Protein AF-A0A6L3X3T4-F1 (afdb_monomer_lite)

Secondary structure (DSSP, 8-state):
-HHHHHHHHHHHHHHHHTTSS-TTS--SSHHHHTT-SSPPPP------HHHHHHHHHHHIIIIIISTT-HHHHHHHHS-TTSPPPTTPPTTSEEEEEEEEE-SS-EEEEEEEEEE-S--GGGPPEEEEEEEEEEES-SHHHHHHHHIIIIIHHHHHHHHHHTT-TTHHHHHHHHHS-S---HHHHHHHHHHIIIII--

InterPro domains:
  IPR009216 Virulence factor SrfB [PF07520] (1-198)

Foldseek 3Di:
DVVVQVVQVVLVVVQVVVVQAPPPFDRRDPVSQVRGNDRRDDDDPVDDPQNVVVVVVLCCQCCVVVVLASQVSQQVPFDPPDDDDPPADGSFKDWDWDWDADQQKIKIWIKIWGWDPDDGNPIDIDIDTDDIDMDRPHVNVVVVCCCVVPVLVVVLVVCVVVPDPCSVVVSCQQPNPPDDDVVNVVSVVVCCVPPVDD

pLDDT: mean 86.32, std 9.83, range [47.28, 96.0]

Radius of gyration: 27.37 Å; chains: 1; bounding box: 62×37×72 Å

Structure (mmCIF, N/CA/C/O backbone):
data_AF-A0A6L3X3T4-F1
#
_entry.id   AF-A0A6L3X3T4-F1
#
loop_
_atom_site.group_PDB
_atom_site.id
_atom_site.type_symbol
_atom_site.label_atom_id
_atom_site.label_alt_id
_atom_site.label_comp_id
_atom_site.label_asym_id
_atom_site.label_entity_id
_atom_site.label_seq_id
_atom_site.pdbx_PDB_ins_code
_atom_site.Cartn_x
_atom_site.Cartn_y
_atom_site.Cartn_z
_atom_site.occupancy
_atom_site.B_iso_or_equiv
_atom_site.auth_seq_id
_atom_site.auth_comp_id
_atom_site.auth_asym_id
_atom_site.auth_atom_id
_atom_site.pdbx_PDB_model_num
ATOM 1 N N . GLU A 1 1 ? 12.983 20.425 -3.483 1.00 63.47 1 GLU A N 1
ATOM 2 C CA . GLU A 1 1 ? 12.528 19.020 -3.429 1.00 63.47 1 GLU A CA 1
ATOM 3 C C . GLU A 1 1 ? 13.147 18.331 -2.210 1.00 63.47 1 GLU A C 1
ATOM 5 O O . GLU A 1 1 ? 14.323 17.988 -2.226 1.00 63.47 1 GLU A O 1
ATOM 10 N N . ILE A 1 2 ? 12.413 18.254 -1.094 1.00 81.94 2 ILE A N 1
ATOM 11 C CA . ILE A 1 2 ? 12.960 17.778 0.195 1.00 81.94 2 ILE A CA 1
ATOM 12 C C . ILE A 1 2 ? 13.306 16.285 0.127 1.00 81.94 2 ILE A C 1
ATOM 14 O O . ILE A 1 2 ? 14.366 15.892 0.605 1.00 81.94 2 ILE A O 1
ATOM 18 N N . PHE A 1 3 ? 12.459 15.476 -0.514 1.00 79.38 3 PHE A N 1
ATOM 19 C CA . PHE A 1 3 ? 12.640 14.027 -0.614 1.00 79.38 3 PHE A CA 1
ATOM 20 C C . PHE A 1 3 ? 13.932 13.638 -1.345 1.00 79.38 3 PHE A C 1
ATOM 22 O O . PHE A 1 3 ? 14.749 12.917 -0.782 1.00 79.38 3 PHE A O 1
ATOM 29 N N . ARG A 1 4 ? 14.193 14.214 -2.530 1.00 83.75 4 ARG A N 1
ATOM 30 C CA . ARG A 1 4 ? 15.449 14.005 -3.275 1.00 83.75 4 ARG A CA 1
ATOM 31 C C . ARG A 1 4 ? 16.682 14.286 -2.414 1.00 83.75 4 ARG A C 1
ATOM 33 O O . ARG A 1 4 ? 17.641 13.522 -2.429 1.00 83.75 4 ARG A O 1
ATOM 40 N N . ARG A 1 5 ? 16.648 15.375 -1.638 1.00 85.06 5 ARG A N 1
ATOM 41 C CA . ARG A 1 5 ? 17.744 15.737 -0.732 1.00 85.06 5 ARG A CA 1
ATOM 42 C C . ARG A 1 5 ? 17.923 14.697 0.377 1.00 85.06 5 ARG A C 1
ATOM 44 O O . ARG A 1 5 ? 19.045 14.263 0.604 1.00 85.06 5 ARG A O 1
ATOM 51 N N . ARG A 1 6 ? 16.832 14.255 1.015 1.00 88.19 6 ARG A N 1
ATOM 52 C CA . ARG A 1 6 ? 16.874 13.197 2.042 1.00 88.19 6 ARG A CA 1
ATOM 53 C C . ARG A 1 6 ? 17.391 11.868 1.492 1.00 88.19 6 ARG A C 1
ATOM 55 O O . ARG A 1 6 ? 18.159 11.199 2.171 1.00 88.19 6 ARG A O 1
ATOM 62 N N . MET A 1 7 ? 17.036 11.518 0.259 1.00 88.38 7 MET A N 1
ATOM 63 C CA . MET A 1 7 ? 17.557 10.325 -0.410 1.00 88.38 7 MET A CA 1
ATOM 64 C C . MET A 1 7 ? 19.075 10.404 -0.624 1.00 88.38 7 MET A C 1
ATOM 66 O O . MET A 1 7 ? 19.778 9.444 -0.320 1.00 88.38 7 MET A O 1
ATOM 70 N N . PHE A 1 8 ? 19.610 11.550 -1.062 1.00 89.75 8 PHE A N 1
ATOM 71 C CA . PHE A 1 8 ? 21.064 11.733 -1.151 1.00 89.75 8 PHE A CA 1
ATOM 72 C C . PHE A 1 8 ? 21.756 11.681 0.216 1.00 89.75 8 PHE A C 1
ATOM 74 O O . PHE A 1 8 ? 22.823 11.085 0.322 1.00 89.75 8 PHE A O 1
ATOM 81 N N . GLU A 1 9 ? 21.154 12.254 1.262 1.00 90.56 9 GLU A N 1
ATOM 82 C CA . GLU A 1 9 ? 21.668 12.151 2.636 1.00 90.56 9 GLU A CA 1
ATOM 83 C C . GLU A 1 9 ? 21.718 10.683 3.106 1.00 90.56 9 GLU A C 1
ATOM 85 O O . GLU A 1 9 ? 22.719 10.253 3.675 1.00 90.56 9 GLU A O 1
ATOM 90 N N . ALA A 1 10 ? 20.684 9.886 2.813 1.00 92.06 10 ALA A N 1
ATOM 91 C CA . ALA A 1 10 ? 20.649 8.461 3.144 1.00 92.06 10 ALA A CA 1
ATOM 92 C C . ALA A 1 10 ? 21.732 7.660 2.398 1.00 92.06 10 ALA A C 1
ATOM 94 O O . ALA A 1 10 ? 22.445 6.865 3.013 1.00 92.06 10 ALA A O 1
ATOM 95 N N . ILE A 1 11 ? 21.909 7.907 1.094 1.00 92.88 11 ILE A N 1
ATOM 96 C CA . ILE A 1 11 ? 22.989 7.297 0.303 1.00 92.88 11 ILE A CA 1
ATOM 97 C C . ILE A 1 11 ? 24.354 7.682 0.888 1.00 92.88 11 ILE A C 1
ATOM 99 O O . ILE A 1 11 ? 25.202 6.811 1.067 1.00 92.88 11 ILE A O 1
ATOM 103 N N . ALA A 1 12 ? 24.555 8.956 1.243 1.00 93.00 12 ALA A N 1
ATOM 104 C CA . ALA A 1 12 ? 25.801 9.441 1.831 1.00 93.00 12 ALA A CA 1
ATOM 105 C C . ALA A 1 12 ? 26.155 8.698 3.127 1.00 93.00 12 ALA A C 1
ATOM 107 O O . ALA A 1 12 ? 27.310 8.323 3.319 1.00 93.00 12 ALA A O 1
ATOM 108 N N . ILE A 1 13 ? 25.164 8.453 3.993 1.00 94.62 13 ILE A N 1
ATOM 109 C CA . ILE A 1 13 ? 25.348 7.693 5.237 1.00 94.62 13 ILE A CA 1
ATOM 110 C C . ILE A 1 13 ? 25.854 6.283 4.927 1.00 94.62 13 ILE A C 1
ATOM 112 O O . ILE A 1 13 ? 26.853 5.860 5.506 1.00 94.62 13 ILE A O 1
ATOM 116 N N . VAL A 1 14 ? 25.213 5.575 3.993 1.00 95.25 14 VAL A N 1
ATOM 117 C CA . VAL A 1 14 ? 25.623 4.214 3.609 1.00 95.25 14 VAL A CA 1
ATOM 118 C C . VAL A 1 14 ? 27.024 4.220 2.994 1.00 95.25 14 VAL A C 1
ATOM 120 O O . VAL A 1 14 ? 27.875 3.434 3.402 1.00 95.25 14 VAL A O 1
ATOM 123 N N . TRP A 1 15 ? 27.304 5.137 2.064 1.00 95.75 15 TRP A N 1
ATOM 124 C CA . TRP A 1 15 ? 28.599 5.214 1.380 1.00 95.75 15 TRP A CA 1
ATOM 125 C C . TRP A 1 15 ? 29.744 5.500 2.343 1.00 95.75 15 TRP A C 1
ATOM 127 O O . TRP A 1 15 ? 30.793 4.862 2.266 1.00 95.75 15 TRP A O 1
ATOM 137 N N . LYS A 1 16 ? 29.540 6.428 3.278 1.00 94.62 16 LYS A N 1
ATOM 138 C CA . LYS A 1 16 ? 30.523 6.730 4.316 1.00 94.62 16 LYS A CA 1
ATOM 139 C C . LYS A 1 16 ? 30.682 5.562 5.282 1.00 94.62 16 LYS A C 1
ATOM 141 O O . LYS A 1 16 ? 31.807 5.152 5.545 1.00 94.62 16 LYS A O 1
ATOM 146 N N . ALA A 1 17 ? 29.592 4.973 5.773 1.00 95.06 17 ALA A N 1
ATOM 147 C CA . ALA A 1 17 ? 29.653 3.841 6.703 1.00 95.06 17 ALA A CA 1
ATOM 148 C C . ALA A 1 17 ? 30.404 2.633 6.117 1.00 95.06 17 ALA A C 1
ATOM 150 O O . ALA A 1 17 ? 31.157 1.972 6.828 1.00 95.06 17 ALA A O 1
ATOM 151 N N . MET A 1 18 ? 30.255 2.388 4.814 1.00 96.00 18 MET A N 1
ATOM 152 C CA . MET A 1 18 ? 30.942 1.308 4.101 1.00 96.00 18 MET A CA 1
ATOM 153 C C . MET A 1 18 ? 32.379 1.660 3.676 1.00 96.00 18 MET A C 1
ATOM 155 O O . MET A 1 18 ? 33.060 0.832 3.072 1.00 96.00 18 MET A O 1
ATOM 159 N N . GLY A 1 19 ? 32.854 2.879 3.955 1.00 94.44 19 GLY A N 1
ATOM 160 C CA . GLY A 1 19 ? 34.170 3.360 3.522 1.00 94.44 19 GLY A CA 1
ATOM 161 C C . GLY A 1 19 ? 34.279 3.603 2.012 1.00 94.44 19 GLY A C 1
ATOM 162 O O . GLY A 1 19 ? 35.381 3.733 1.486 1.00 94.44 19 GLY A O 1
ATOM 163 N N . TRP A 1 20 ? 33.150 3.666 1.300 1.00 95.94 20 TRP A N 1
ATOM 164 C CA . TRP A 1 20 ? 33.091 3.908 -0.144 1.00 95.94 20 TRP A CA 1
ATOM 165 C C . TRP A 1 20 ? 33.152 5.388 -0.518 1.00 95.94 20 TRP A C 1
ATOM 167 O O . TRP A 1 20 ? 33.301 5.719 -1.694 1.00 95.94 20 TRP A O 1
ATOM 177 N N . HIS A 1 21 ? 33.043 6.274 0.467 1.00 95.50 21 HIS A N 1
ATOM 178 C CA . HIS A 1 21 ? 33.224 7.711 0.320 1.00 95.50 21 HIS A CA 1
ATOM 179 C C . HIS A 1 21 ? 34.010 8.265 1.522 1.00 95.50 21 HIS A C 1
ATOM 181 O O . HIS A 1 21 ? 33.791 7.788 2.641 1.00 95.50 21 HIS A O 1
ATOM 187 N N . PRO A 1 22 ? 34.910 9.252 1.339 1.00 93.38 22 PRO A N 1
ATOM 188 C CA . PRO A 1 22 ? 35.664 9.834 2.448 1.00 93.38 22 PRO A CA 1
ATOM 189 C C . PRO A 1 22 ? 34.749 10.447 3.521 1.00 93.38 22 PRO A C 1
ATOM 191 O O . PRO A 1 22 ? 33.764 11.113 3.210 1.00 93.38 22 PRO A O 1
ATOM 194 N N . GLN A 1 23 ? 35.081 10.244 4.798 1.00 88.94 23 GLN A N 1
ATOM 195 C CA . GLN A 1 23 ? 34.220 10.653 5.919 1.00 88.94 23 GLN A CA 1
ATOM 196 C C . GLN A 1 23 ? 34.030 12.171 6.008 1.00 88.94 23 GLN A C 1
ATOM 198 O O . GLN A 1 23 ? 32.911 12.644 6.221 1.00 88.94 23 GLN A O 1
ATOM 203 N N . ASP A 1 24 ? 35.107 12.921 5.783 1.00 89.62 24 ASP A N 1
ATOM 204 C CA . ASP A 1 24 ? 35.143 14.379 5.949 1.00 89.62 24 ASP A CA 1
ATOM 205 C C . ASP A 1 24 ? 34.678 15.144 4.702 1.00 89.62 24 ASP A C 1
ATOM 207 O O . ASP A 1 24 ? 34.533 16.364 4.729 1.00 89.62 24 ASP A O 1
ATOM 211 N N . GLU A 1 25 ? 34.435 14.436 3.599 1.00 87.94 25 GLU A N 1
ATOM 212 C CA . GLU A 1 25 ? 34.000 15.037 2.343 1.00 87.94 25 GLU A CA 1
ATOM 213 C C . GLU A 1 25 ? 32.478 15.167 2.289 1.00 87.94 25 GLU A C 1
ATOM 215 O O . GLU A 1 25 ? 31.722 14.350 2.819 1.00 87.94 25 GLU A O 1
ATOM 220 N N . ASP A 1 26 ? 32.014 16.240 1.663 1.00 85.88 26 ASP A N 1
ATOM 221 C CA . ASP A 1 26 ? 30.591 16.483 1.442 1.00 85.88 26 ASP A CA 1
ATOM 222 C C . ASP A 1 26 ? 30.061 15.594 0.297 1.00 85.88 26 ASP A C 1
ATOM 224 O O . ASP A 1 26 ? 30.817 15.145 -0.556 1.00 85.88 26 ASP A O 1
ATOM 228 N N . PHE A 1 27 ? 28.756 15.322 0.278 1.00 88.06 27 PHE A N 1
ATOM 229 C CA . PHE A 1 27 ? 28.076 14.443 -0.682 1.00 88.06 27 PHE A CA 1
ATOM 230 C C . PHE A 1 27 ? 26.992 15.179 -1.499 1.00 88.06 27 PHE A C 1
ATOM 232 O O . PHE A 1 27 ? 26.293 14.581 -2.322 1.00 88.06 27 PHE A O 1
ATOM 239 N N . ALA A 1 28 ? 26.823 16.486 -1.269 1.00 81.75 28 ALA A N 1
ATOM 240 C CA . ALA A 1 28 ? 25.693 17.264 -1.769 1.00 81.75 28 ALA A CA 1
ATOM 241 C C . ALA A 1 28 ? 25.666 17.471 -3.296 1.00 81.75 28 ALA A C 1
ATOM 243 O O . ALA A 1 28 ? 24.594 17.694 -3.862 1.00 81.75 28 ALA A O 1
ATOM 244 N N . SER A 1 29 ? 26.812 17.409 -3.981 1.00 84.50 29 SER A N 1
ATOM 245 C CA . SER A 1 29 ? 26.918 17.655 -5.427 1.00 84.50 29 SER A CA 1
ATOM 246 C C . SER A 1 29 ? 27.519 16.476 -6.195 1.00 84.50 29 SER A C 1
ATOM 248 O O . SER A 1 29 ? 28.354 15.742 -5.670 1.00 84.50 29 SER A O 1
ATOM 250 N N . ARG A 1 30 ? 27.170 16.340 -7.487 1.00 82.19 30 ARG A N 1
ATOM 251 C CA . ARG A 1 30 ? 27.739 15.304 -8.379 1.00 82.19 30 ARG A CA 1
ATOM 252 C C . ARG A 1 30 ? 29.272 15.304 -8.390 1.00 82.19 30 ARG A C 1
ATOM 254 O O . ARG A 1 30 ? 29.881 14.249 -8.301 1.00 82.19 30 ARG A O 1
ATOM 261 N N . LYS A 1 31 ? 29.896 16.485 -8.413 1.00 84.62 31 LYS A N 1
ATOM 262 C CA . LYS A 1 31 ? 31.362 16.621 -8.393 1.00 84.62 31 LYS A CA 1
ATOM 263 C C . LYS A 1 31 ? 31.989 16.068 -7.109 1.00 84.62 31 LYS A C 1
ATOM 265 O O . LYS A 1 31 ? 33.110 15.578 -7.122 1.00 84.62 31 LYS A O 1
ATOM 270 N N . GLN A 1 32 ? 31.294 16.172 -5.980 1.00 85.69 32 GLN A N 1
ATOM 271 C CA . GLN A 1 32 ? 31.770 15.573 -4.737 1.00 85.69 32 GLN A CA 1
ATOM 272 C C . GLN A 1 32 ? 31.506 14.062 -4.721 1.00 85.69 32 GLN A C 1
ATOM 274 O O . GLN A 1 32 ? 32.370 13.303 -4.297 1.00 85.69 32 GLN A O 1
ATOM 279 N N . GLN A 1 33 ? 30.369 13.616 -5.264 1.00 87.25 33 GLN A N 1
ATOM 280 C CA . GLN A 1 33 ? 30.025 12.196 -5.407 1.00 87.25 33 GLN A CA 1
ATOM 281 C C . GLN A 1 33 ? 31.058 11.410 -6.234 1.00 87.25 33 GLN A C 1
ATOM 283 O O . GLN A 1 33 ? 31.284 10.240 -5.935 1.00 87.25 33 GLN A O 1
ATOM 288 N N . GLU A 1 34 ? 31.748 12.048 -7.187 1.00 88.25 34 GLU A N 1
ATOM 289 C CA . GLU A 1 34 ? 32.873 11.472 -7.954 1.00 88.25 34 GLU A CA 1
ATOM 290 C C . GLU A 1 34 ? 34.068 11.034 -7.087 1.00 88.25 34 GLU A C 1
ATOM 292 O O . GLU A 1 34 ? 34.872 10.217 -7.526 1.00 88.25 34 GLU A O 1
ATOM 297 N N . LYS A 1 35 ? 34.184 11.523 -5.843 1.00 88.56 35 LYS A N 1
ATOM 298 C CA . LYS A 1 35 ? 35.204 11.064 -4.880 1.00 88.56 35 LYS A CA 1
ATOM 299 C C . LYS A 1 35 ? 34.897 9.679 -4.298 1.00 88.56 35 LYS A C 1
ATOM 301 O O . LYS A 1 35 ? 35.699 9.145 -3.535 1.00 88.56 35 LYS A O 1
ATOM 306 N N . SER A 1 36 ? 33.727 9.121 -4.605 1.00 92.19 36 SER A N 1
ATOM 307 C CA . SER A 1 36 ? 33.331 7.787 -4.162 1.00 92.19 36 SER A CA 1
ATOM 308 C C . SER A 1 36 ? 34.046 6.714 -4.976 1.00 92.19 36 SER A C 1
ATOM 310 O O . SER A 1 36 ? 34.127 6.806 -6.197 1.00 92.19 36 SER A O 1
ATOM 312 N N . VAL A 1 37 ? 34.513 5.658 -4.313 1.00 93.69 37 VAL A N 1
ATOM 313 C CA . VAL A 1 37 ? 35.156 4.513 -4.985 1.00 93.69 37 VAL A CA 1
ATOM 314 C C . VAL A 1 37 ? 34.143 3.540 -5.598 1.00 93.69 37 VAL A C 1
ATOM 316 O O . VAL A 1 37 ? 34.493 2.762 -6.481 1.00 93.69 37 VAL A O 1
ATOM 319 N N . VAL A 1 38 ? 32.884 3.599 -5.155 1.00 92.75 38 VAL A N 1
ATOM 320 C CA . VAL A 1 38 ? 31.753 2.846 -5.718 1.00 92.75 38 VAL A CA 1
ATOM 321 C C . VAL A 1 38 ? 30.791 3.826 -6.401 1.00 92.75 38 VAL A C 1
ATOM 323 O O . VAL A 1 38 ? 30.490 4.862 -5.793 1.00 92.75 38 VAL A O 1
ATOM 326 N N . PRO A 1 39 ? 30.281 3.521 -7.618 1.00 92.25 39 PRO A N 1
ATOM 327 C CA . PRO A 1 39 ? 29.346 4.387 -8.333 1.00 92.25 39 PRO A CA 1
ATOM 328 C C . PRO A 1 39 ? 28.133 4.757 -7.483 1.00 92.25 39 PRO A C 1
ATOM 330 O O . PRO A 1 39 ? 27.449 3.883 -6.956 1.00 92.25 39 PRO A O 1
ATOM 333 N N . VAL A 1 40 ? 27.859 6.054 -7.368 1.00 91.62 40 VAL A N 1
ATOM 334 C CA . VAL A 1 40 ? 26.697 6.556 -6.629 1.00 91.62 40 VAL A CA 1
ATOM 335 C C . VAL A 1 40 ? 25.426 6.289 -7.446 1.00 91.62 40 VAL A C 1
ATOM 337 O O . VAL A 1 40 ? 25.398 6.635 -8.629 1.00 91.62 40 VAL A O 1
ATOM 340 N N . PRO A 1 41 ? 24.377 5.682 -6.859 1.00 89.44 41 PRO A N 1
ATOM 341 C CA . PRO A 1 41 ? 23.159 5.355 -7.588 1.00 89.44 41 PRO A CA 1
ATOM 342 C C . PRO A 1 41 ? 22.396 6.616 -8.003 1.00 89.44 41 PRO A C 1
ATOM 344 O O . PRO A 1 41 ? 22.338 7.608 -7.271 1.00 89.44 41 PRO A O 1
ATOM 347 N N . GLU A 1 42 ? 21.761 6.559 -9.172 1.00 86.94 42 GLU A N 1
ATOM 348 C CA . GLU A 1 42 ? 20.814 7.590 -9.582 1.00 86.94 42 GLU A CA 1
ATOM 349 C C . GLU A 1 42 ? 19.493 7.430 -8.825 1.00 86.94 42 GLU A C 1
ATOM 351 O O . GLU A 1 42 ? 18.954 6.333 -8.694 1.00 86.94 42 GLU A O 1
ATOM 356 N N . ILE A 1 43 ? 18.955 8.545 -8.329 1.00 82.75 43 ILE A N 1
ATOM 357 C CA . ILE A 1 43 ? 17.662 8.556 -7.645 1.00 82.75 43 ILE A CA 1
ATOM 358 C C . ILE A 1 43 ? 16.567 8.740 -8.693 1.00 82.75 43 ILE A C 1
ATOM 360 O O . ILE A 1 43 ? 16.404 9.834 -9.243 1.00 82.75 43 ILE A O 1
ATOM 364 N N . GLN A 1 44 ? 15.790 7.686 -8.920 1.00 77.69 44 GLN A N 1
ATOM 365 C CA . GLN A 1 44 ? 14.548 7.739 -9.684 1.00 77.69 44 GLN A CA 1
ATOM 366 C C . GLN A 1 44 ? 13.378 7.914 -8.710 1.00 77.69 44 GLN A C 1
ATOM 368 O O . GLN A 1 44 ? 13.145 7.063 -7.861 1.00 77.69 44 GLN A O 1
ATOM 373 N N . MET A 1 45 ? 12.662 9.037 -8.804 1.00 72.56 45 MET A N 1
ATOM 374 C CA . MET A 1 45 ? 11.504 9.345 -7.940 1.00 72.56 45 MET A CA 1
ATOM 375 C C . MET A 1 45 ? 10.171 9.266 -8.688 1.00 72.56 45 MET A C 1
ATOM 377 O O . MET A 1 45 ? 9.137 9.643 -8.152 1.00 72.56 45 MET A O 1
ATOM 381 N N . GLU A 1 46 ? 10.200 8.827 -9.945 1.00 67.25 46 GLU A N 1
ATOM 382 C CA . GLU A 1 46 ? 9.008 8.732 -10.796 1.00 67.25 46 GLU A CA 1
ATOM 383 C C . GLU A 1 46 ? 8.159 7.493 -10.480 1.00 67.25 46 GLU A C 1
ATOM 385 O O . GLU A 1 46 ? 7.052 7.360 -10.992 1.00 67.25 46 GLU A O 1
ATOM 390 N N . TRP A 1 47 ? 8.669 6.600 -9.631 1.00 65.50 47 TRP A N 1
ATOM 391 C CA . TRP A 1 47 ? 8.040 5.333 -9.290 1.00 65.50 47 TRP A CA 1
ATOM 392 C C . TRP A 1 47 ? 7.326 5.468 -7.951 1.00 65.50 47 TRP A C 1
ATOM 394 O O . TRP A 1 47 ? 7.953 5.759 -6.932 1.00 65.50 47 TRP A O 1
ATOM 404 N N . ASP A 1 48 ? 6.013 5.271 -7.971 1.00 69.12 48 ASP A N 1
ATOM 405 C CA . ASP A 1 48 ? 5.193 5.151 -6.772 1.00 69.12 48 ASP A CA 1
ATOM 406 C C . ASP A 1 48 ? 4.888 3.679 -6.460 1.00 69.12 48 ASP A C 1
ATOM 408 O O . ASP A 1 48 ? 5.068 2.783 -7.288 1.00 69.12 48 ASP A O 1
ATOM 412 N N . GLU A 1 49 ? 4.456 3.431 -5.226 1.00 71.06 49 GLU A N 1
ATOM 413 C CA . GLU A 1 49 ? 4.145 2.098 -4.702 1.00 71.06 49 GLU A CA 1
ATOM 414 C C . GLU A 1 49 ? 3.136 1.347 -5.585 1.00 71.06 49 GLU A C 1
ATOM 416 O O . GLU A 1 49 ? 3.335 0.174 -5.914 1.00 71.06 49 GLU A O 1
ATOM 421 N N . ALA A 1 50 ? 2.124 2.060 -6.085 1.00 71.06 50 ALA A N 1
ATOM 422 C CA . ALA A 1 50 ? 1.116 1.508 -6.980 1.00 71.06 50 ALA A CA 1
ATOM 423 C C . ALA A 1 50 ? 1.699 1.062 -8.337 1.00 71.06 50 ALA A C 1
ATOM 425 O O . ALA A 1 50 ? 1.386 -0.031 -8.816 1.00 71.06 50 ALA A O 1
ATOM 426 N N . SER A 1 51 ? 2.577 1.863 -8.948 1.00 73.56 51 SER A N 1
ATOM 427 C CA . SER A 1 51 ? 3.242 1.521 -10.214 1.00 73.56 51 SER A CA 1
ATOM 428 C C . SER A 1 51 ? 4.196 0.340 -10.043 1.00 73.56 51 SER A C 1
ATOM 430 O O . SER A 1 51 ? 4.225 -0.558 -10.888 1.00 73.56 51 SER A O 1
ATOM 432 N N . CYS A 1 52 ? 4.935 0.295 -8.931 1.00 81.31 52 CYS A N 1
ATOM 433 C CA . CYS A 1 52 ? 5.808 -0.827 -8.589 1.00 81.31 52 CYS A CA 1
ATOM 434 C C . CYS A 1 52 ? 5.018 -2.138 -8.466 1.00 81.31 52 CYS A C 1
ATOM 436 O O . CYS A 1 52 ? 5.405 -3.144 -9.066 1.00 81.31 52 CYS A O 1
ATOM 438 N N . GLY A 1 53 ? 3.887 -2.120 -7.752 1.00 85.88 53 GLY A N 1
ATOM 439 C CA . GLY A 1 53 ? 3.018 -3.289 -7.602 1.00 85.88 53 GLY A CA 1
ATOM 440 C C . GLY A 1 53 ? 2.477 -3.800 -8.940 1.00 85.88 53 GLY A C 1
ATOM 441 O O . GLY A 1 53 ? 2.579 -4.993 -9.241 1.00 85.88 53 GLY A O 1
ATOM 442 N N . GLN A 1 54 ? 1.975 -2.897 -9.789 1.00 91.25 54 GLN A N 1
ATOM 443 C CA . GLN A 1 54 ? 1.453 -3.266 -11.110 1.00 91.25 54 GLN A CA 1
ATOM 444 C C . GLN A 1 54 ? 2.531 -3.855 -12.029 1.00 91.25 54 GLN A C 1
ATOM 446 O O . GLN A 1 54 ? 2.245 -4.790 -12.775 1.00 91.25 54 GLN A O 1
ATOM 451 N N . LEU A 1 55 ? 3.769 -3.358 -11.975 1.00 89.50 55 LEU A N 1
ATOM 452 C CA . LEU A 1 55 ? 4.863 -3.864 -12.809 1.00 89.50 55 LEU A CA 1
ATOM 453 C C . LEU A 1 55 ? 5.311 -5.270 -12.412 1.00 89.50 55 LEU A C 1
ATOM 455 O O . LEU A 1 55 ? 5.536 -6.104 -13.290 1.00 89.50 55 LEU A O 1
ATOM 459 N N . VAL A 1 56 ? 5.396 -5.555 -11.110 1.00 91.00 56 VAL A N 1
ATOM 460 C CA . 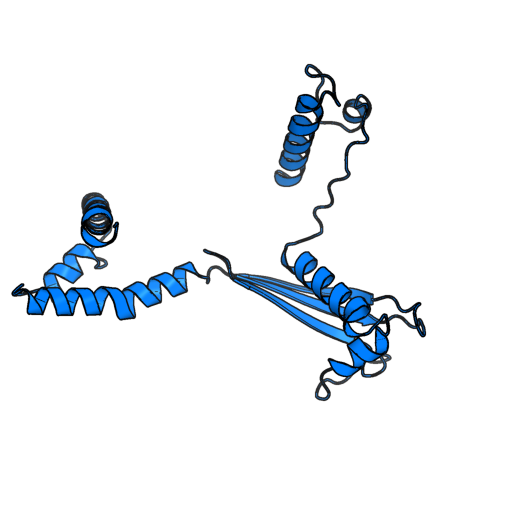VAL A 1 56 ? 5.695 -6.910 -10.620 1.00 91.00 56 VAL A CA 1
ATOM 461 C C . VAL A 1 56 ? 4.595 -7.881 -11.042 1.00 91.00 56 VAL A C 1
ATOM 463 O O . VAL A 1 56 ? 4.892 -8.969 -11.539 1.00 91.00 56 VAL A O 1
ATOM 466 N N . TRP A 1 57 ? 3.328 -7.479 -10.901 1.00 93.56 57 TRP A N 1
ATOM 467 C CA . TRP A 1 57 ? 2.194 -8.278 -11.358 1.00 93.56 57 TRP A CA 1
ATOM 468 C C . TRP A 1 57 ? 2.250 -8.538 -12.871 1.00 93.56 57 TRP A C 1
ATOM 470 O O . TRP A 1 57 ? 2.217 -9.694 -13.285 1.00 93.56 57 TRP A O 1
ATOM 480 N N . LEU A 1 58 ? 2.428 -7.496 -13.693 1.00 94.31 58 LEU A N 1
ATOM 481 C CA . LEU A 1 58 ? 2.540 -7.626 -15.150 1.00 94.31 58 LEU A CA 1
ATOM 482 C C . LEU A 1 58 ? 3.664 -8.574 -15.566 1.00 94.31 58 LEU A C 1
ATOM 484 O O . LEU A 1 58 ? 3.467 -9.396 -16.459 1.00 94.31 58 LEU A O 1
ATOM 488 N N . TYR A 1 59 ? 4.834 -8.458 -14.934 1.00 92.06 59 TYR A N 1
ATOM 489 C CA . TYR A 1 59 ? 5.970 -9.328 -15.218 1.00 92.06 59 TYR A CA 1
ATOM 490 C C . TYR A 1 59 ? 5.652 -10.788 -14.885 1.00 92.06 59 TYR A C 1
ATOM 492 O O . TYR A 1 59 ? 5.872 -11.668 -15.717 1.00 92.06 59 TYR A O 1
ATOM 500 N N . ASN A 1 60 ? 5.106 -11.045 -13.694 1.00 94.00 60 ASN A N 1
ATOM 501 C CA . ASN A 1 60 ? 4.759 -12.397 -13.262 1.00 94.00 60 ASN A CA 1
ATOM 502 C C . ASN A 1 60 ? 3.701 -13.030 -14.168 1.00 94.00 60 ASN A C 1
ATOM 504 O O . ASN A 1 60 ? 3.861 -14.179 -14.572 1.00 94.00 60 ASN A O 1
ATOM 508 N N . GLU A 1 61 ? 2.660 -12.287 -14.540 1.00 94.94 61 GLU A N 1
ATOM 509 C CA . GLU A 1 61 ? 1.650 -12.804 -15.458 1.00 94.94 61 GLU A CA 1
ATOM 510 C C . GLU A 1 61 ? 2.251 -13.085 -16.839 1.00 94.94 61 GLU A C 1
ATOM 512 O O . GLU A 1 61 ? 2.200 -14.216 -17.323 1.00 94.94 61 GLU A O 1
ATOM 517 N N . ALA A 1 62 ? 2.893 -12.094 -17.461 1.00 92.12 62 ALA A N 1
ATOM 518 C CA . ALA A 1 62 ? 3.401 -12.235 -18.822 1.00 92.12 62 ALA A CA 1
ATOM 519 C C . ALA A 1 62 ? 4.474 -13.329 -18.942 1.00 92.12 62 ALA A C 1
ATOM 521 O O . ALA A 1 62 ? 4.430 -14.142 -19.867 1.00 92.12 62 ALA A O 1
ATOM 522 N N . ILE A 1 63 ? 5.437 -13.364 -18.016 1.00 91.75 63 ILE A N 1
ATOM 523 C CA . ILE A 1 63 ? 6.595 -14.259 -18.098 1.00 91.75 63 ILE A CA 1
ATOM 524 C C . ILE A 1 63 ? 6.322 -15.595 -17.414 1.00 91.75 63 ILE A C 1
ATOM 526 O O . ILE A 1 63 ? 6.520 -16.638 -18.036 1.00 91.75 63 ILE A O 1
ATOM 530 N N . SER A 1 64 ? 5.863 -15.587 -16.162 1.00 91.31 64 SER A N 1
ATOM 531 C CA . SER A 1 64 ? 5.752 -16.811 -15.360 1.00 91.31 64 SER A CA 1
ATOM 532 C C . SER A 1 64 ? 4.483 -17.601 -15.675 1.00 91.31 64 SER A C 1
ATOM 534 O O . SER A 1 64 ? 4.560 -18.817 -15.840 1.00 91.31 64 SER A O 1
ATOM 536 N N . HIS A 1 65 ? 3.322 -16.945 -15.784 1.00 93.25 65 HIS A N 1
ATOM 537 C CA . HIS A 1 65 ? 2.049 -17.642 -16.022 1.00 93.25 65 HIS A CA 1
ATOM 538 C C . HIS A 1 65 ? 1.781 -17.915 -17.503 1.00 93.25 65 HIS A C 1
ATOM 540 O O . HIS A 1 65 ? 1.349 -19.010 -17.858 1.00 93.25 65 HIS A O 1
ATOM 546 N N . PHE A 1 66 ? 2.077 -16.953 -18.379 1.00 93.44 66 PHE A N 1
ATOM 547 C CA . PHE A 1 66 ? 1.858 -17.086 -19.823 1.00 93.44 66 PHE A CA 1
ATOM 548 C C . PHE A 1 66 ? 3.114 -17.507 -20.601 1.00 93.44 66 PHE A C 1
ATOM 550 O O . PHE A 1 66 ? 3.076 -17.615 -21.828 1.00 93.44 66 PHE A O 1
ATOM 557 N N . GLY A 1 67 ? 4.233 -17.779 -19.922 1.00 91.56 67 GLY A N 1
ATOM 558 C CA . GLY A 1 67 ? 5.449 -18.304 -20.555 1.00 91.56 67 GLY A CA 1
ATOM 559 C C . GLY A 1 67 ? 6.058 -17.361 -21.598 1.00 91.56 67 GLY A C 1
ATOM 560 O O . GLY A 1 67 ? 6.610 -17.826 -22.594 1.00 91.56 67 GLY A O 1
ATOM 561 N N . GLY A 1 68 ? 5.902 -16.048 -21.420 1.00 89.94 68 GLY A N 1
ATOM 562 C CA . GLY A 1 68 ? 6.326 -15.021 -22.374 1.00 89.94 68 GLY A CA 1
ATOM 563 C C . GLY A 1 68 ? 5.300 -14.695 -23.464 1.00 89.94 68 GLY A C 1
ATOM 564 O O . GLY A 1 68 ? 5.549 -13.809 -24.279 1.00 89.94 68 GLY A O 1
ATOM 565 N N . GLN A 1 69 ? 4.136 -15.356 -23.485 1.00 91.44 69 GLN A N 1
ATOM 566 C CA . GLN A 1 69 ? 3.063 -15.081 -24.448 1.00 91.44 69 GLN A CA 1
ATOM 567 C C . GLN A 1 69 ? 2.217 -13.872 -24.015 1.00 91.44 69 GLN A C 1
ATOM 569 O O . GLN A 1 69 ? 1.034 -13.992 -23.692 1.00 91.44 69 GLN A O 1
ATOM 574 N N . THR A 1 70 ? 2.825 -12.684 -24.025 1.00 92.06 70 THR A N 1
ATOM 575 C CA . THR A 1 70 ? 2.209 -11.425 -23.568 1.00 92.06 70 THR A CA 1
ATOM 576 C C . THR A 1 70 ? 0.899 -11.089 -24.294 1.00 92.06 70 THR A C 1
ATOM 578 O O . THR A 1 70 ? -0.030 -10.563 -23.685 1.00 92.06 70 THR A O 1
ATOM 581 N N . GLU A 1 71 ? 0.771 -11.422 -25.581 1.00 92.31 71 GLU A N 1
ATOM 582 C CA . GLU A 1 71 ? -0.470 -11.195 -26.339 1.00 92.31 71 GLU A CA 1
ATOM 583 C C . GLU A 1 71 ? -1.622 -12.074 -25.835 1.00 92.31 71 GLU A C 1
ATOM 585 O O . GLU A 1 71 ? -2.740 -11.589 -25.672 1.00 92.31 71 GLU A O 1
ATOM 590 N N . ALA A 1 72 ? -1.348 -13.349 -25.532 1.00 92.81 72 ALA A N 1
ATOM 591 C CA . ALA A 1 72 ? -2.339 -14.263 -24.968 1.00 92.81 72 ALA A CA 1
ATOM 592 C C . ALA A 1 72 ? -2.756 -13.825 -23.558 1.00 92.81 72 ALA A C 1
ATOM 594 O O . ALA A 1 72 ? -3.942 -13.856 -23.230 1.00 92.81 72 ALA A O 1
ATOM 595 N N . PHE A 1 73 ? -1.796 -13.347 -22.760 1.00 94.62 73 PHE A N 1
ATOM 596 C CA . PHE A 1 73 ? -2.059 -12.734 -21.461 1.00 94.62 73 PHE A CA 1
ATOM 597 C C . PHE A 1 73 ? -3.045 -11.565 -21.579 1.00 94.62 73 PHE A C 1
ATOM 599 O O . PHE A 1 73 ? -4.113 -11.598 -20.961 1.00 94.62 73 PHE A O 1
ATOM 606 N N . PHE A 1 74 ? -2.743 -10.568 -22.414 1.00 94.25 74 PHE A N 1
ATOM 607 C CA . PHE A 1 74 ? -3.605 -9.395 -22.575 1.00 94.25 74 PHE A CA 1
ATOM 608 C C . PHE A 1 74 ? -4.978 -9.773 -23.130 1.00 94.25 74 PHE A C 1
ATOM 610 O O . PHE A 1 74 ? -5.991 -9.299 -22.617 1.00 94.25 74 PHE A O 1
ATOM 617 N N . ALA A 1 75 ? -5.033 -10.666 -24.119 1.00 93.00 75 ALA A N 1
ATOM 618 C CA . ALA A 1 75 ? -6.292 -11.122 -24.693 1.00 93.00 75 ALA A CA 1
ATOM 619 C C . ALA A 1 75 ? -7.166 -11.862 -23.667 1.00 93.00 75 ALA A C 1
ATOM 621 O O . ALA A 1 75 ? -8.385 -11.709 -23.693 1.00 93.00 75 ALA A O 1
ATOM 622 N N . SER A 1 76 ? -6.558 -12.618 -22.745 1.00 94.56 76 SER A N 1
ATOM 623 C CA . SER A 1 76 ? -7.287 -13.376 -21.719 1.00 94.56 76 SER A CA 1
ATOM 624 C C . SER A 1 76 ? -7.952 -12.496 -20.656 1.00 94.56 76 SER A C 1
ATOM 626 O O . SER A 1 76 ? -9.015 -12.850 -20.151 1.00 94.56 76 SER A O 1
ATOM 628 N N . LEU A 1 77 ? -7.347 -11.349 -20.330 1.00 94.62 77 LEU A N 1
ATOM 629 C CA . LEU A 1 77 ? -7.858 -10.412 -19.322 1.00 94.62 77 LEU A CA 1
ATOM 630 C C . LEU A 1 77 ? -8.601 -9.21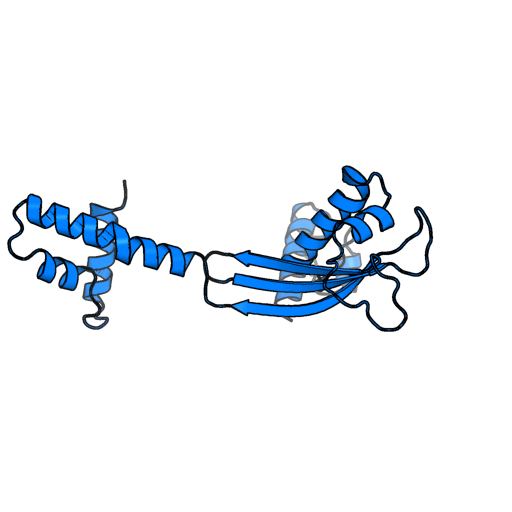6 -19.922 1.00 94.62 77 LEU A C 1
ATOM 632 O O . LEU A 1 77 ? -9.221 -8.437 -19.191 1.00 94.62 77 LEU A O 1
ATOM 636 N N . ALA A 1 78 ? -8.543 -9.040 -21.242 1.00 92.31 78 ALA A N 1
ATOM 637 C CA . ALA A 1 78 ? -9.259 -7.977 -21.916 1.00 92.31 78 ALA A CA 1
ATOM 638 C C . ALA A 1 78 ? -10.767 -8.139 -21.708 1.00 92.31 78 ALA A C 1
ATOM 640 O O . ALA A 1 78 ? -11.377 -9.157 -22.032 1.00 92.31 78 ALA A O 1
ATOM 641 N N . ARG A 1 79 ? -11.383 -7.087 -21.172 1.00 89.69 79 ARG A N 1
ATOM 642 C CA . ARG A 1 79 ? -12.821 -7.048 -20.931 1.00 89.69 79 ARG A CA 1
ATOM 643 C C . ARG A 1 79 ? -13.595 -7.028 -22.256 1.00 89.69 79 ARG A C 1
ATOM 645 O O . ARG A 1 79 ? -13.392 -6.094 -23.033 1.00 89.69 79 ARG A O 1
ATOM 652 N N . PRO A 1 80 ? -14.508 -7.987 -22.509 1.00 85.69 80 PRO A N 1
ATOM 653 C CA . PRO A 1 80 ? -15.231 -8.080 -23.780 1.00 85.69 80 PRO A CA 1
ATOM 654 C C . PRO A 1 80 ? -16.259 -6.959 -23.963 1.00 85.69 80 PRO A C 1
ATOM 656 O O . PRO A 1 80 ? -16.619 -6.623 -25.085 1.00 85.69 80 PRO A O 1
ATOM 659 N N . ASP A 1 81 ? -16.732 -6.367 -22.866 1.00 87.94 81 ASP A N 1
ATOM 660 C CA . ASP A 1 81 ? -17.698 -5.270 -22.874 1.00 87.94 81 ASP A CA 1
ATOM 661 C C . ASP A 1 81 ? -17.059 -3.906 -23.171 1.00 87.94 81 ASP A C 1
ATOM 663 O O . ASP A 1 81 ? -17.751 -2.897 -23.308 1.00 87.94 81 ASP A O 1
ATOM 667 N N . ARG A 1 82 ? -15.731 -3.860 -23.293 1.00 82.12 82 ARG A N 1
ATOM 668 C CA . ARG A 1 82 ? -15.006 -2.639 -23.596 1.00 82.12 82 ARG A CA 1
ATOM 669 C C . ARG A 1 82 ? -14.715 -2.534 -25.087 1.00 82.12 82 ARG A C 1
ATOM 671 O O . ARG A 1 82 ? -13.961 -3.329 -25.642 1.00 82.12 82 ARG A O 1
ATOM 678 N N . ALA A 1 83 ? -15.228 -1.473 -25.705 1.00 81.50 83 ALA A N 1
ATOM 679 C CA . ALA A 1 83 ? -14.832 -1.111 -27.057 1.00 81.50 83 ALA A CA 1
ATOM 680 C C . ALA A 1 83 ? -13.325 -0.776 -27.100 1.00 81.50 83 ALA A C 1
ATOM 682 O O . ALA A 1 83 ? -12.840 -0.042 -26.227 1.00 81.50 83 ALA A O 1
ATOM 683 N N . PRO A 1 84 ? -12.573 -1.306 -28.079 1.00 78.69 84 PRO A N 1
ATOM 684 C CA . PRO A 1 84 ? -11.189 -0.905 -28.284 1.00 78.69 84 PRO A CA 1
ATOM 685 C C . PRO A 1 84 ? -11.115 0.580 -28.660 1.00 78.69 84 PRO A C 1
ATOM 687 O O . PRO A 1 84 ? -12.028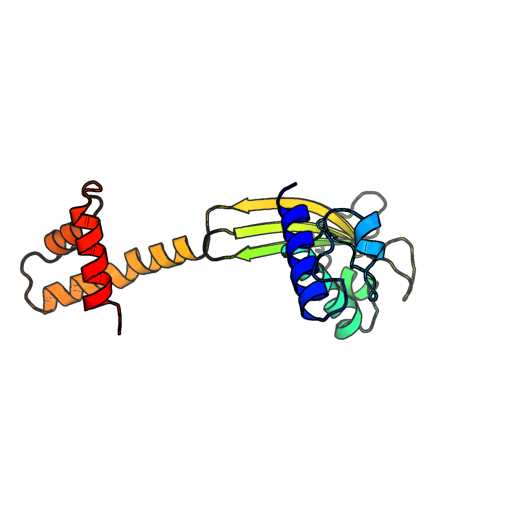 1.120 -29.288 1.00 78.69 84 PRO A O 1
ATOM 690 N N . GLU A 1 85 ? -10.014 1.235 -28.287 1.00 79.31 85 GLU A N 1
ATOM 691 C CA . GLU A 1 85 ? -9.721 2.586 -28.773 1.00 79.31 85 GLU A CA 1
ATOM 692 C C . GLU A 1 85 ? -9.571 2.561 -30.311 1.00 79.31 85 GLU A C 1
ATOM 694 O O . GLU A 1 85 ? -9.138 1.544 -30.870 1.00 79.31 85 GLU A O 1
ATOM 699 N N . PRO A 1 86 ? -9.915 3.647 -31.028 1.00 79.88 86 PRO A N 1
ATOM 700 C CA . PRO A 1 86 ? -9.784 3.696 -32.481 1.00 79.88 86 PRO A CA 1
ATOM 701 C C . PRO A 1 86 ? -8.365 3.338 -32.944 1.00 79.88 86 PRO A C 1
ATOM 703 O O . PRO A 1 86 ? -7.388 3.931 -32.496 1.00 79.88 86 PRO A O 1
ATOM 706 N N . GLY A 1 87 ? -8.254 2.369 -33.856 1.00 78.50 87 GLY A N 1
ATOM 707 C CA . GLY A 1 87 ? -6.965 1.900 -34.380 1.00 78.50 87 GLY A CA 1
ATOM 708 C C . GLY A 1 87 ? -6.253 0.853 -33.516 1.00 78.50 87 GLY A C 1
ATOM 709 O O . GLY A 1 87 ? -5.198 0.374 -33.916 1.00 78.50 87 GLY A O 1
ATOM 710 N N . VAL A 1 88 ? -6.827 0.446 -32.379 1.00 79.44 88 VAL A N 1
ATOM 711 C CA . VAL A 1 88 ? -6.260 -0.586 -31.500 1.00 79.44 88 VAL A CA 1
ATOM 712 C C . VAL A 1 88 ? -6.990 -1.909 -31.706 1.00 79.44 88 VAL A C 1
ATOM 714 O O . VAL A 1 88 ? -8.219 -1.962 -31.690 1.00 79.44 88 VAL A O 1
ATOM 717 N N . GLN A 1 89 ? -6.250 -3.004 -31.886 1.00 82.69 89 GLN A N 1
ATOM 718 C CA . GLN A 1 89 ? -6.881 -4.322 -31.975 1.00 82.69 89 GLN A CA 1
ATOM 719 C C . GLN A 1 89 ? -7.443 -4.750 -30.604 1.00 82.69 89 GLN A C 1
ATOM 721 O O . GLN A 1 89 ? -6.776 -4.553 -29.580 1.00 82.69 89 GLN A O 1
ATOM 726 N N . PRO A 1 90 ? -8.640 -5.369 -30.555 1.00 86.69 90 PRO A N 1
ATOM 727 C CA . PRO A 1 90 ? -9.162 -5.973 -29.332 1.00 86.69 90 PRO A CA 1
ATOM 728 C C . PRO A 1 90 ? -8.150 -6.929 -28.694 1.00 86.69 90 PRO A C 1
ATOM 730 O O . PRO A 1 90 ? -7.399 -7.606 -29.392 1.00 86.69 90 PRO A O 1
ATOM 733 N N . GLY A 1 91 ? -8.127 -6.997 -27.364 1.00 89.56 91 GLY A N 1
ATOM 734 C CA . GLY A 1 91 ? -7.228 -7.909 -26.652 1.00 89.56 91 GLY A CA 1
ATOM 735 C C . GLY A 1 91 ? -5.775 -7.441 -26.532 1.00 89.56 91 GLY A C 1
ATOM 736 O O . GLY A 1 91 ? -4.972 -8.163 -25.962 1.00 89.56 91 GLY A O 1
ATOM 737 N N . ARG A 1 92 ? -5.422 -6.244 -27.022 1.00 91.31 92 ARG A N 1
ATOM 738 C CA . ARG A 1 92 ? -4.054 -5.687 -26.931 1.00 91.31 92 ARG A CA 1
ATOM 739 C C . ARG A 1 92 ? -3.877 -4.593 -25.885 1.00 91.31 92 ARG A C 1
ATOM 741 O O . ARG A 1 92 ? -2.845 -3.925 -25.859 1.00 91.31 92 ARG A O 1
ATOM 748 N N . ALA A 1 93 ? -4.876 -4.371 -25.037 1.00 92.00 93 ALA A N 1
ATOM 749 C CA . ALA A 1 93 ? -4.781 -3.346 -24.014 1.00 92.00 93 ALA A CA 1
ATOM 750 C C . ALA A 1 93 ? -5.539 -3.711 -22.738 1.00 92.00 93 ALA A C 1
ATOM 752 O O . ALA A 1 93 ? -6.628 -4.283 -22.783 1.00 92.00 93 ALA A O 1
ATOM 753 N N . LEU A 1 94 ? -4.979 -3.305 -21.601 1.00 93.62 94 LEU A N 1
ATOM 754 C CA . LEU A 1 94 ? -5.554 -3.464 -20.270 1.00 93.62 94 LEU A CA 1
ATOM 755 C C . LEU A 1 94 ? -5.682 -2.085 -19.604 1.00 93.62 94 LEU A C 1
ATOM 757 O O . LEU A 1 94 ? -4.901 -1.170 -19.862 1.00 93.62 94 LEU A O 1
ATOM 761 N N . ARG A 1 95 ? -6.701 -1.890 -18.762 1.00 93.19 95 ARG A N 1
ATOM 762 C CA . ARG A 1 95 ? -6.693 -0.817 -17.751 1.00 93.19 95 ARG A CA 1
ATOM 763 C C . ARG A 1 95 ? -6.696 -1.502 -16.400 1.00 93.19 95 ARG A C 1
ATOM 765 O O . ARG A 1 95 ? -7.615 -2.265 -16.117 1.00 93.19 95 ARG A O 1
ATOM 772 N N . VAL A 1 96 ? -5.667 -1.234 -15.617 1.00 94.00 96 VAL A N 1
ATOM 773 C CA . VAL A 1 96 ? -5.427 -1.885 -14.335 1.00 94.00 96 VAL A CA 1
ATOM 774 C C . VAL A 1 96 ? -5.515 -0.820 -13.261 1.00 94.00 96 VAL A C 1
ATOM 776 O O . VAL A 1 96 ? -4.864 0.218 -13.366 1.00 94.00 96 VAL A O 1
ATOM 779 N N . ALA A 1 97 ? -6.348 -1.073 -12.258 1.00 93.50 97 ALA A N 1
ATOM 780 C CA . ALA A 1 97 ? -6.417 -0.263 -11.056 1.00 93.50 97 ALA A CA 1
ATOM 781 C C . ALA A 1 97 ? -5.645 -0.976 -9.941 1.00 93.50 97 ALA A C 1
ATOM 783 O O . ALA A 1 97 ? -5.880 -2.158 -9.699 1.00 93.50 97 ALA A O 1
ATOM 784 N N . SER A 1 98 ? -4.736 -0.264 -9.280 1.00 92.12 98 SER A N 1
ATOM 785 C CA . SER A 1 98 ? -4.160 -0.670 -7.998 1.00 92.12 98 SER A CA 1
ATOM 786 C C . SER A 1 98 ? -4.813 0.165 -6.912 1.00 92.12 98 SER A C 1
ATOM 788 O O . SER A 1 98 ? -4.915 1.381 -7.074 1.00 92.12 98 SER A O 1
ATOM 790 N N . ILE A 1 99 ? -5.258 -0.492 -5.845 1.00 91.94 99 ILE A N 1
ATOM 791 C CA . ILE A 1 99 ? -5.810 0.139 -4.647 1.00 91.94 99 ILE A CA 1
ATOM 792 C C . ILE A 1 99 ? -4.958 -0.351 -3.485 1.00 91.94 99 ILE A C 1
ATOM 794 O O . ILE A 1 99 ? -4.971 -1.542 -3.177 1.00 91.94 99 ILE A O 1
ATOM 798 N N . ASP A 1 100 ? -4.207 0.560 -2.887 1.00 88.31 100 ASP A N 1
ATOM 799 C CA . ASP A 1 100 ? -3.384 0.306 -1.716 1.00 88.31 100 ASP A CA 1
ATOM 800 C C . ASP A 1 100 ? -4.077 0.887 -0.485 1.00 88.31 100 ASP A C 1
ATOM 802 O O . ASP A 1 100 ? -4.306 2.090 -0.411 1.00 88.31 100 ASP A O 1
ATOM 806 N N . ILE A 1 101 ? -4.470 0.024 0.449 1.00 91.69 101 ILE A N 1
ATOM 807 C CA . ILE A 1 101 ? -5.197 0.411 1.660 1.00 91.69 101 ILE A CA 1
ATOM 808 C C . ILE A 1 101 ? -4.210 0.369 2.822 1.00 91.69 101 ILE A C 1
ATOM 810 O O . ILE A 1 101 ? -3.955 -0.686 3.408 1.00 91.69 101 ILE A O 1
ATOM 814 N N . GLY A 1 102 ? -3.669 1.535 3.158 1.00 90.38 102 GLY A N 1
ATOM 815 C CA . GLY A 1 102 ? -2.774 1.721 4.286 1.00 90.38 102 GLY A CA 1
ATOM 816 C C . GLY A 1 102 ? -3.510 1.940 5.609 1.00 90.38 102 GLY A C 1
ATOM 817 O O . GLY A 1 102 ? -4.720 1.751 5.750 1.00 90.38 102 GLY A O 1
ATOM 818 N N . GLY A 1 103 ? -2.748 2.374 6.614 1.00 92.56 103 GLY A N 1
ATOM 819 C CA . GLY A 1 103 ? -3.284 2.670 7.943 1.00 92.56 103 GLY A CA 1
ATOM 820 C C . GLY A 1 103 ? -4.166 3.918 7.982 1.00 92.56 103 GLY A C 1
ATOM 821 O O . GLY A 1 103 ? -5.219 3.860 8.591 1.00 92.56 103 GLY A O 1
ATOM 822 N N . GLY A 1 104 ? -3.749 5.015 7.339 1.00 92.00 104 GLY A N 1
ATOM 823 C CA . GLY A 1 104 ? -4.478 6.298 7.350 1.00 92.00 104 GLY A CA 1
ATOM 824 C C . GLY A 1 104 ? -4.770 6.884 5.966 1.00 92.00 104 GLY A C 1
ATOM 825 O O . GLY A 1 104 ? -5.398 7.938 5.854 1.00 92.00 104 GLY A O 1
ATOM 826 N N . THR A 1 105 ? -4.301 6.232 4.900 1.00 91.19 105 THR A N 1
ATOM 827 C CA . THR A 1 105 ? -4.622 6.597 3.518 1.00 91.19 105 THR A CA 1
ATOM 828 C C . THR A 1 105 ? -4.945 5.362 2.695 1.00 91.19 105 THR A C 1
ATOM 830 O O . THR A 1 105 ? -4.410 4.284 2.945 1.00 91.19 105 THR A O 1
ATOM 833 N N . THR A 1 106 ? -5.815 5.542 1.706 1.00 91.69 106 THR A N 1
ATOM 834 C CA . THR A 1 106 ? -5.972 4.607 0.594 1.00 91.69 106 THR A CA 1
ATOM 835 C C . THR A 1 106 ? -5.489 5.295 -0.669 1.00 91.69 106 THR A C 1
ATOM 837 O O . THR A 1 106 ? -6.047 6.326 -1.041 1.00 91.69 106 THR A O 1
ATOM 840 N N . ASP A 1 107 ? -4.494 4.738 -1.341 1.00 89.69 107 ASP A N 1
ATOM 841 C CA . ASP A 1 107 ? -3.962 5.273 -2.589 1.00 89.69 107 ASP A CA 1
ATOM 842 C C . ASP A 1 107 ? -4.466 4.453 -3.779 1.00 89.69 107 ASP A C 1
ATOM 844 O O . ASP A 1 107 ? -4.517 3.224 -3.751 1.00 89.69 107 ASP A O 1
ATOM 848 N N . MET A 1 108 ? -4.872 5.136 -4.848 1.00 90.38 108 MET A N 1
ATOM 849 C CA . MET A 1 108 ? -5.368 4.506 -6.067 1.00 90.38 108 MET A CA 1
ATOM 850 C C . MET A 1 108 ? -4.603 5.005 -7.285 1.00 90.38 108 MET A C 1
ATOM 852 O O . MET A 1 108 ? -4.466 6.210 -7.496 1.00 90.38 108 MET A O 1
ATOM 856 N N . ALA A 1 109 ? -4.192 4.074 -8.146 1.00 91.75 109 ALA A N 1
ATOM 857 C CA . ALA A 1 109 ? -3.642 4.378 -9.462 1.00 91.75 109 ALA A CA 1
ATOM 858 C C . ALA A 1 109 ? -4.318 3.538 -10.544 1.00 91.75 109 ALA A C 1
ATOM 860 O O . ALA A 1 109 ? -4.481 2.327 -10.393 1.00 91.75 109 ALA A O 1
ATOM 861 N N . ILE A 1 110 ? -4.681 4.171 -11.659 1.00 93.75 110 ILE A N 1
ATOM 862 C CA . ILE A 1 110 ? -5.220 3.503 -12.843 1.00 93.75 110 ILE A CA 1
ATOM 863 C C . ILE A 1 110 ? -4.250 3.716 -13.993 1.00 93.75 110 ILE A C 1
ATOM 865 O O . ILE A 1 110 ? -4.078 4.842 -14.464 1.00 93.75 110 ILE A O 1
ATOM 869 N N . THR A 1 111 ? -3.681 2.625 -14.489 1.00 93.69 111 THR A N 1
ATOM 870 C CA . THR A 1 111 ? -2.745 2.643 -15.612 1.00 93.69 111 THR A CA 1
ATOM 871 C C . THR A 1 111 ? -3.359 1.917 -16.794 1.00 93.69 111 THR A C 1
ATOM 873 O O . THR A 1 111 ? -3.905 0.816 -16.676 1.00 93.69 111 THR A O 1
ATOM 876 N N . HIS A 1 112 ? -3.294 2.550 -17.956 1.00 93.31 112 HIS A N 1
ATOM 877 C CA . HIS A 1 112 ? -3.562 1.901 -19.221 1.00 93.31 112 HIS A CA 1
ATOM 878 C C . HIS A 1 112 ? -2.279 1.274 -19.746 1.00 93.31 112 HIS A C 1
ATOM 880 O O . HIS A 1 112 ? -1.279 1.959 -19.909 1.00 93.31 112 HIS A O 1
ATOM 886 N N . TYR A 1 113 ? -2.314 -0.022 -20.014 1.00 93.56 113 TYR A N 1
ATOM 887 C CA . TYR A 1 113 ? -1.218 -0.743 -20.634 1.00 93.56 113 TYR A CA 1
ATOM 888 C C . TYR A 1 113 ? -1.628 -1.137 -22.038 1.00 93.56 113 TYR A C 1
ATOM 890 O O . TYR A 1 113 ? -2.697 -1.722 -22.222 1.00 93.56 113 TYR A O 1
ATOM 898 N N . GLN A 1 114 ? -0.779 -0.843 -23.012 1.00 92.94 114 GLN A N 1
ATOM 899 C CA . GLN A 1 114 ? -1.018 -1.174 -24.406 1.00 92.94 114 GLN A CA 1
ATOM 900 C C . GLN A 1 114 ? 0.184 -1.900 -25.000 1.00 92.94 114 GLN A C 1
ATOM 902 O O . GLN A 1 114 ? 1.328 -1.544 -24.724 1.00 92.94 114 GLN A O 1
ATOM 907 N N . LEU A 1 115 ? -0.090 -2.924 -25.803 1.00 92.62 115 LEU A N 1
ATOM 908 C CA . LEU A 1 115 ? 0.922 -3.605 -26.598 1.00 92.62 115 LEU A CA 1
ATOM 909 C C . LEU A 1 115 ? 1.239 -2.786 -27.850 1.00 92.62 115 LEU A C 1
ATOM 911 O O . LEU A 1 115 ? 0.318 -2.307 -28.516 1.00 92.62 115 LEU A O 1
ATOM 915 N N . ASP A 1 116 ? 2.523 -2.654 -28.176 1.00 87.94 116 ASP A N 1
ATOM 916 C CA . ASP A 1 116 ? 2.962 -2.088 -29.454 1.00 87.94 116 ASP A CA 1
ATOM 917 C C . ASP A 1 116 ? 2.654 -3.026 -30.637 1.00 87.94 116 ASP A C 1
ATOM 919 O O . ASP A 1 116 ? 2.092 -4.108 -30.464 1.00 87.94 116 ASP A O 1
ATOM 923 N N . ASP A 1 117 ? 3.014 -2.622 -31.856 1.00 80.00 117 ASP A N 1
ATOM 924 C CA . ASP A 1 117 ? 2.815 -3.429 -33.070 1.00 80.00 117 ASP A CA 1
ATOM 925 C C . ASP A 1 117 ? 3.852 -4.563 -33.226 1.00 80.00 117 ASP A C 1
ATOM 927 O O . ASP A 1 117 ? 3.969 -5.168 -34.295 1.00 80.00 117 ASP A O 1
ATOM 931 N N . GLY A 1 118 ? 4.631 -4.861 -32.178 1.00 75.44 118 GLY A N 1
ATOM 932 C CA . GLY A 1 118 ? 5.491 -6.038 -32.143 1.00 75.44 118 GLY A CA 1
ATOM 933 C C . GLY A 1 118 ? 4.681 -7.334 -32.264 1.00 75.44 118 GLY A C 1
ATOM 934 O O . GLY A 1 118 ? 3.478 -7.370 -32.007 1.00 75.44 118 GLY A O 1
ATOM 935 N N . SER A 1 119 ? 5.352 -8.426 -32.639 1.00 67.19 119 SER A N 1
ATOM 936 C CA . SER A 1 119 ? 4.745 -9.759 -32.751 1.00 67.19 119 SER A CA 1
ATOM 937 C C . SER A 1 119 ? 5.571 -10.815 -32.017 1.00 67.19 119 SER A C 1
ATOM 939 O O . SER A 1 119 ? 6.807 -10.777 -32.065 1.00 67.19 119 SER A O 1
ATOM 941 N N . GLY A 1 120 ? 4.910 -11.792 -31.391 1.00 70.12 120 GLY A N 1
ATOM 942 C CA . GLY A 1 120 ? 5.574 -12.880 -30.664 1.00 70.12 120 GLY A CA 1
ATOM 943 C C . GLY A 1 120 ? 6.272 -12.393 -29.389 1.00 70.12 120 GLY A C 1
ATOM 944 O O . GLY A 1 120 ? 5.716 -11.606 -28.632 1.00 70.12 120 GLY A O 1
ATOM 945 N N . ASN A 1 121 ? 7.514 -12.825 -29.147 1.00 67.69 121 ASN A N 1
ATOM 946 C CA . ASN A 1 121 ? 8.249 -12.480 -27.916 1.00 67.69 121 ASN A CA 1
ATOM 947 C C . ASN A 1 121 ? 8.811 -11.044 -27.892 1.00 67.69 121 ASN A C 1
ATOM 949 O O . ASN A 1 121 ? 9.464 -10.665 -26.924 1.00 67.69 121 ASN A O 1
ATOM 953 N N . ASN A 1 122 ? 8.597 -10.253 -28.948 1.00 73.88 122 ASN A N 1
ATOM 954 C CA . ASN A 1 122 ? 9.182 -8.917 -29.100 1.00 73.88 122 ASN A CA 1
ATOM 955 C C . ASN A 1 122 ? 8.181 -7.775 -28.860 1.00 73.88 122 ASN A C 1
ATOM 957 O O . ASN A 1 122 ? 8.447 -6.637 -29.243 1.00 73.88 122 ASN A O 1
ATOM 961 N N . VAL A 1 123 ? 7.031 -8.085 -28.260 1.00 83.62 123 VAL A N 1
ATOM 962 C CA . VAL A 1 123 ? 5.974 -7.118 -27.957 1.00 83.62 123 VAL A CA 1
ATOM 963 C C . VAL A 1 123 ? 6.348 -6.311 -26.720 1.00 83.62 123 VAL A C 1
ATOM 965 O O . VAL A 1 123 ? 6.668 -6.879 -25.672 1.00 83.62 123 VAL A O 1
ATOM 968 N N . LYS A 1 124 ? 6.277 -4.983 -26.818 1.00 89.44 124 LYS A N 1
ATOM 969 C CA . LYS A 1 124 ? 6.502 -4.090 -25.677 1.00 89.44 124 LYS A CA 1
ATOM 970 C C . LYS A 1 124 ? 5.182 -3.666 -25.061 1.00 89.44 124 LYS A C 1
ATOM 972 O O . LYS A 1 124 ? 4.214 -3.384 -25.759 1.00 89.44 124 LYS A O 1
ATOM 977 N N . ILE A 1 125 ? 5.180 -3.572 -23.735 1.00 92.06 125 ILE A N 1
ATOM 978 C CA . ILE A 1 125 ? 4.072 -3.015 -22.965 1.00 92.06 125 ILE A CA 1
ATOM 979 C C . ILE A 1 125 ? 4.370 -1.536 -22.716 1.00 92.06 125 ILE A C 1
ATOM 981 O O . ILE A 1 125 ? 5.354 -1.198 -22.058 1.00 92.06 125 ILE A O 1
ATOM 985 N N . THR A 1 126 ? 3.520 -0.649 -23.224 1.00 91.31 126 THR A N 1
ATOM 986 C CA . THR A 1 126 ? 3.596 0.793 -22.981 1.00 91.31 126 THR A CA 1
ATOM 987 C C . THR A 1 126 ? 2.582 1.199 -21.908 1.00 91.31 126 THR A C 1
ATOM 989 O O . THR A 1 126 ? 1.380 1.015 -22.118 1.00 91.31 126 THR A O 1
ATOM 992 N N . PRO A 1 127 ? 3.033 1.737 -20.759 1.00 92.00 127 PRO A N 1
ATOM 993 C CA . PRO A 1 127 ? 2.150 2.279 -19.737 1.00 92.00 127 PRO A CA 1
ATOM 994 C C . PRO A 1 127 ? 1.726 3.720 -20.049 1.00 92.00 127 PRO A C 1
ATOM 996 O O . PRO A 1 127 ? 2.526 4.542 -20.490 1.00 92.00 127 PRO A O 1
ATOM 999 N N . GLN A 1 128 ? 0.485 4.049 -19.716 1.00 91.38 128 GLN A N 1
ATOM 1000 C CA . GLN A 1 128 ? -0.048 5.402 -19.649 1.00 91.38 128 GLN A CA 1
ATOM 1001 C C . GLN A 1 128 ? -0.846 5.541 -18.350 1.00 91.38 128 GLN A C 1
ATOM 1003 O O . GLN A 1 128 ? -1.936 4.981 -18.214 1.00 91.38 128 GLN A O 1
ATOM 1008 N N . LEU A 1 129 ? -0.311 6.289 -17.386 1.00 90.88 129 LEU A N 1
ATOM 1009 C CA . LEU A 1 129 ? -1.024 6.604 -16.151 1.00 90.88 129 LEU A CA 1
ATOM 1010 C C . LEU A 1 129 ? -2.240 7.480 -16.481 1.00 90.88 129 LEU A C 1
ATOM 1012 O O . LEU A 1 129 ? -2.096 8.559 -17.053 1.00 90.88 129 LEU A O 1
ATOM 1016 N N . LEU A 1 130 ? -3.436 7.004 -16.143 1.00 92.69 130 LEU A N 1
ATOM 1017 C CA . LEU A 1 130 ? -4.691 7.713 -16.396 1.00 92.69 130 LEU A CA 1
ATOM 1018 C C . LEU A 1 130 ? -5.175 8.481 -15.174 1.00 92.69 130 LEU A C 1
ATOM 1020 O O . LEU A 1 130 ? -5.761 9.551 -15.309 1.00 92.69 130 LEU A O 1
ATOM 1024 N N . PHE A 1 131 ? -4.977 7.911 -13.989 1.00 91.69 131 PHE A N 1
ATOM 1025 C CA . PHE A 1 131 ? -5.468 8.475 -12.744 1.00 91.69 131 PHE A CA 1
ATOM 1026 C C . PHE A 1 131 ? -4.551 8.084 -11.596 1.00 91.69 131 PHE A C 1
ATOM 1028 O O . PHE A 1 131 ? -4.102 6.939 -11.537 1.00 91.69 131 PHE A O 1
ATOM 1035 N N . ARG A 1 132 ? -4.312 9.022 -10.680 1.00 89.19 132 ARG A N 1
ATOM 1036 C CA . ARG A 1 132 ? -3.629 8.765 -9.417 1.00 89.19 132 ARG A CA 1
ATOM 1037 C C . ARG A 1 132 ? -4.142 9.712 -8.348 1.00 89.19 132 ARG A C 1
ATOM 1039 O O . ARG A 1 132 ? -4.052 10.924 -8.533 1.00 89.19 132 ARG A O 1
ATOM 1046 N N . GLU A 1 133 ? -4.616 9.166 -7.237 1.00 88.88 133 GLU A N 1
ATOM 1047 C CA . GLU A 1 133 ? -5.093 9.955 -6.102 1.00 88.88 133 GLU A CA 1
ATOM 1048 C C . GLU A 1 133 ? -5.000 9.173 -4.791 1.00 88.88 133 GLU A C 1
ATOM 1050 O O . GLU A 1 133 ? -5.066 7.945 -4.797 1.00 88.88 133 GLU A O 1
ATOM 1055 N N . GLY A 1 134 ? -4.858 9.902 -3.683 1.00 89.88 134 GLY A N 1
ATOM 1056 C CA . GLY A 1 134 ? -4.878 9.365 -2.327 1.00 89.88 134 GLY A CA 1
ATOM 1057 C C . GLY A 1 134 ? -6.068 9.896 -1.536 1.00 89.88 134 GLY A C 1
ATOM 1058 O O . GLY A 1 134 ? -6.377 11.090 -1.576 1.00 89.88 134 GLY A O 1
ATOM 1059 N N . PHE A 1 135 ? -6.726 9.013 -0.793 1.00 90.19 135 PHE A N 1
ATOM 1060 C CA . PHE A 1 135 ? -7.906 9.300 0.014 1.00 90.19 135 PHE A CA 1
ATOM 1061 C C . PHE A 1 135 ? -7.577 9.175 1.500 1.00 90.19 135 PHE A C 1
ATOM 1063 O O . PHE A 1 135 ? -6.888 8.249 1.916 1.00 90.19 135 PHE A O 1
ATOM 1070 N N . LYS A 1 136 ? -8.132 10.070 2.324 1.00 91.44 136 LYS A N 1
ATOM 1071 C CA . LYS A 1 136 ? -8.086 9.978 3.796 1.00 91.44 136 LYS A CA 1
ATOM 1072 C C . LYS A 1 136 ? -9.211 9.090 4.332 1.00 91.44 136 LYS A C 1
ATOM 1074 O O . LYS A 1 136 ? -9.979 9.520 5.184 1.00 91.44 136 LYS A O 1
ATOM 1079 N N . VAL A 1 137 ? -9.372 7.929 3.711 1.00 92.31 137 VAL A N 1
ATOM 1080 C CA . VAL A 1 137 ? -10.262 6.867 4.174 1.00 92.31 137 VAL A CA 1
ATOM 1081 C C . VAL A 1 137 ? -9.468 5.576 4.086 1.00 92.31 137 VAL A C 1
ATOM 1083 O O . VAL A 1 137 ? -8.978 5.269 2.997 1.00 92.31 137 VAL A O 1
ATOM 1086 N N . ALA A 1 138 ? -9.276 4.862 5.191 1.00 94.69 138 ALA A N 1
ATOM 1087 C CA . ALA A 1 138 ? -8.305 3.773 5.253 1.00 94.69 138 ALA A CA 1
ATOM 1088 C C . ALA A 1 138 ? -8.615 2.716 6.333 1.00 94.69 138 ALA A C 1
ATOM 1090 O O . ALA A 1 138 ? -9.763 2.500 6.742 1.00 94.69 138 ALA A O 1
ATOM 1091 N N . GLY A 1 139 ? -7.582 1.975 6.745 1.00 92.75 139 GLY A N 1
ATOM 1092 C CA . GLY A 1 139 ? -7.696 0.935 7.761 1.00 92.75 139 GLY A CA 1
ATOM 1093 C C . GLY A 1 139 ? -8.079 1.462 9.146 1.00 92.75 139 GLY A C 1
ATOM 1094 O O . GLY A 1 139 ? -8.779 0.764 9.879 1.00 92.75 139 GLY A O 1
ATOM 1095 N N . ASP A 1 140 ? -7.673 2.678 9.509 1.00 93.50 140 ASP A N 1
ATOM 1096 C CA . ASP A 1 140 ? -8.033 3.325 10.773 1.00 93.50 140 ASP A CA 1
ATOM 1097 C C . ASP A 1 140 ? -9.531 3.634 10.875 1.00 93.50 140 ASP A C 1
ATOM 1099 O O . ASP A 1 140 ? -10.120 3.389 11.927 1.00 93.50 140 ASP A O 1
ATOM 1103 N N . ASP A 1 141 ? -10.175 4.059 9.788 1.00 93.44 141 ASP A N 1
ATOM 1104 C CA . ASP A 1 141 ? -11.634 4.206 9.738 1.00 93.44 141 ASP A CA 1
ATOM 1105 C C . ASP A 1 141 ? -12.337 2.862 9.936 1.00 93.44 141 ASP A C 1
ATOM 1107 O O . ASP A 1 141 ? -13.299 2.755 10.697 1.00 93.44 141 ASP A O 1
ATOM 1111 N N . THR A 1 142 ? -11.821 1.807 9.296 1.00 91.69 142 THR A N 1
ATOM 1112 C CA . THR A 1 142 ? -12.357 0.449 9.464 1.00 91.69 142 THR A CA 1
ATOM 1113 C C . THR A 1 142 ? -12.208 -0.014 10.914 1.00 91.69 142 THR A C 1
ATOM 1115 O O . THR A 1 142 ? -13.137 -0.580 11.493 1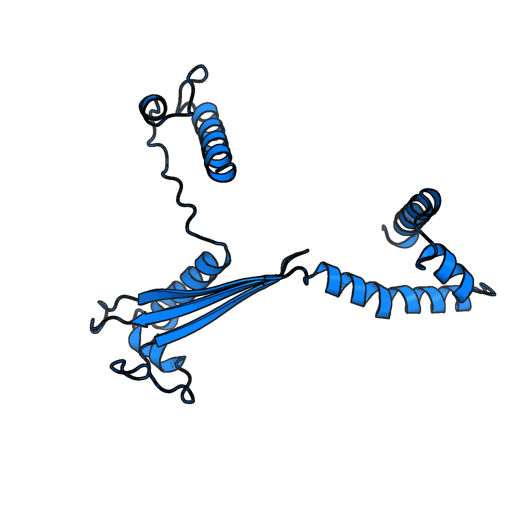.00 91.69 142 THR A O 1
ATOM 1118 N N . LEU A 1 143 ? -11.054 0.249 11.533 1.00 93.00 143 LEU A N 1
ATOM 1119 C CA . LEU A 1 143 ? -10.803 -0.063 12.937 1.00 93.00 143 LEU A CA 1
ATOM 1120 C C . LEU A 1 143 ? -11.735 0.728 13.864 1.00 93.00 143 LEU A C 1
ATOM 1122 O O . LEU A 1 143 ? -12.286 0.156 14.807 1.00 93.00 143 LEU A O 1
ATOM 1126 N N . LEU A 1 144 ? -11.950 2.015 13.588 1.00 91.62 144 LEU A N 1
ATOM 1127 C CA . LEU A 1 144 ? -12.888 2.855 14.327 1.00 91.62 144 LEU A CA 1
ATOM 1128 C C . LEU A 1 144 ? -14.310 2.287 14.253 1.00 91.62 144 LEU A C 1
ATOM 1130 O O . LEU A 1 144 ? -14.964 2.149 15.288 1.00 91.62 144 LEU A O 1
ATOM 1134 N N . ASP A 1 145 ? -14.757 1.884 13.062 1.00 93.50 145 ASP A N 1
ATOM 1135 C CA . ASP A 1 145 ? -16.055 1.239 12.851 1.00 93.50 145 ASP A CA 1
ATOM 1136 C C . ASP A 1 145 ? -16.175 -0.064 13.656 1.00 93.50 145 ASP A C 1
ATOM 1138 O O . ASP A 1 145 ? -17.202 -0.318 14.294 1.00 93.50 145 ASP A O 1
ATOM 1142 N N . VAL A 1 146 ? -15.119 -0.885 13.684 1.00 95.00 146 VAL A N 1
ATOM 1143 C CA . VAL A 1 146 ? -15.102 -2.121 14.478 1.00 95.00 146 VAL A CA 1
ATOM 1144 C C . VAL A 1 146 ? -15.239 -1.818 15.972 1.00 95.00 146 VAL A C 1
ATOM 1146 O O . VAL A 1 146 ? -16.043 -2.450 16.668 1.00 95.00 146 VAL A O 1
ATOM 1149 N N . ILE A 1 147 ? -14.492 -0.830 16.469 1.00 91.38 147 ILE A N 1
ATOM 1150 C CA . ILE A 1 147 ? -14.547 -0.412 17.872 1.00 91.38 147 ILE A CA 1
ATOM 1151 C C . ILE A 1 147 ? -15.957 0.069 18.227 1.00 91.38 147 ILE A C 1
ATOM 1153 O O . ILE A 1 147 ? -16.549 -0.410 19.196 1.00 91.38 147 ILE A O 1
ATOM 1157 N N . GLN A 1 148 ? -16.523 0.970 17.426 1.00 90.31 148 GLN A N 1
ATOM 1158 C CA . GLN A 1 148 ? -17.822 1.582 17.700 1.00 90.31 148 GLN A CA 1
ATOM 1159 C C . GLN A 1 148 ? -18.985 0.593 17.601 1.00 90.31 148 GLN A C 1
ATOM 1161 O O . GLN A 1 148 ? -19.908 0.652 18.413 1.00 90.31 148 GLN A O 1
ATOM 1166 N N . ARG A 1 149 ? -18.957 -0.320 16.622 1.00 94.19 149 ARG A N 1
ATOM 1167 C CA . ARG A 1 149 ? -20.090 -1.215 16.336 1.00 94.19 149 ARG A CA 1
ATOM 1168 C C . ARG A 1 149 ? -20.051 -2.525 17.108 1.00 94.19 149 ARG A C 1
ATOM 1170 O O . ARG A 1 149 ? -21.108 -3.108 17.334 1.00 94.19 149 ARG A O 1
ATOM 1177 N N . TYR A 1 150 ? -18.869 -2.989 17.512 1.00 94.62 150 TYR A N 1
ATOM 1178 C CA . TYR A 1 150 ? -18.724 -4.298 18.156 1.00 94.62 150 TYR A CA 1
ATOM 1179 C C . TYR A 1 150 ? -18.099 -4.209 19.543 1.00 94.62 150 TYR A C 1
ATOM 1181 O O . TYR A 1 150 ? -18.661 -4.754 20.493 1.00 94.62 150 TYR A O 1
ATOM 1189 N N . VAL A 1 151 ? -16.973 -3.506 19.691 1.00 93.19 151 VAL A N 1
ATOM 1190 C CA . VAL A 1 151 ? -16.228 -3.493 20.961 1.00 93.19 151 VAL A CA 1
ATOM 1191 C C . VAL A 1 151 ? -16.984 -2.720 22.041 1.00 93.19 151 VAL A C 1
ATOM 1193 O O . VAL A 1 151 ? -17.239 -3.264 23.117 1.00 93.19 151 VAL A O 1
ATOM 1196 N N . LEU A 1 152 ? -17.391 -1.477 21.764 1.00 92.12 152 LEU A N 1
ATOM 1197 C CA . LEU A 1 152 ? -18.082 -0.643 22.753 1.00 92.12 152 LEU A CA 1
ATOM 1198 C C . LEU A 1 152 ? -19.448 -1.223 23.172 1.00 92.12 152 LEU A C 1
ATOM 1200 O O . LEU A 1 152 ? -19.702 -1.292 24.377 1.00 92.12 152 LEU A O 1
ATOM 1204 N N . PRO A 1 153 ? -20.310 -1.725 22.261 1.00 93.69 153 PRO A N 1
ATOM 1205 C CA . PRO A 1 153 ? -21.575 -2.344 22.659 1.00 93.69 153 PRO A CA 1
ATOM 1206 C C . PRO A 1 153 ? -21.392 -3.625 23.482 1.00 93.69 153 PRO A C 1
ATOM 1208 O O . PRO A 1 153 ? -22.138 -3.862 24.439 1.00 93.69 153 PRO A O 1
ATOM 1211 N N . ALA A 1 154 ? -20.386 -4.443 23.153 1.00 94.94 154 ALA A N 1
ATOM 1212 C CA . ALA A 1 154 ? -20.064 -5.639 23.926 1.00 94.94 154 ALA A CA 1
ATOM 1213 C C . ALA A 1 154 ? -19.583 -5.279 25.340 1.00 94.94 154 ALA A C 1
ATOM 1215 O O . ALA A 1 154 ? -20.060 -5.867 26.314 1.00 94.94 154 ALA A O 1
ATOM 1216 N N . LEU A 1 155 ? -18.709 -4.273 25.463 1.00 93.56 155 LEU A N 1
ATOM 1217 C CA . LEU A 1 155 ? -18.256 -3.766 26.757 1.00 93.56 155 LEU A CA 1
ATOM 1218 C C . LEU A 1 155 ? -19.432 -3.243 27.588 1.00 93.56 155 LEU A C 1
ATOM 1220 O O . LEU A 1 155 ? -19.597 -3.663 28.730 1.00 93.56 155 LEU A O 1
ATOM 1224 N N . GLN A 1 156 ? -20.293 -2.399 27.014 1.00 93.44 156 GLN A N 1
ATOM 1225 C CA . GLN A 1 156 ? -21.475 -1.881 27.707 1.00 93.44 156 GLN A CA 1
ATOM 1226 C C . GLN A 1 156 ? -22.375 -3.012 28.218 1.00 93.44 156 GLN A C 1
ATOM 1228 O O . GLN A 1 156 ? -22.783 -3.007 29.381 1.00 93.44 156 GLN A O 1
ATOM 1233 N N . THR A 1 157 ? -22.645 -4.007 27.369 1.00 94.88 1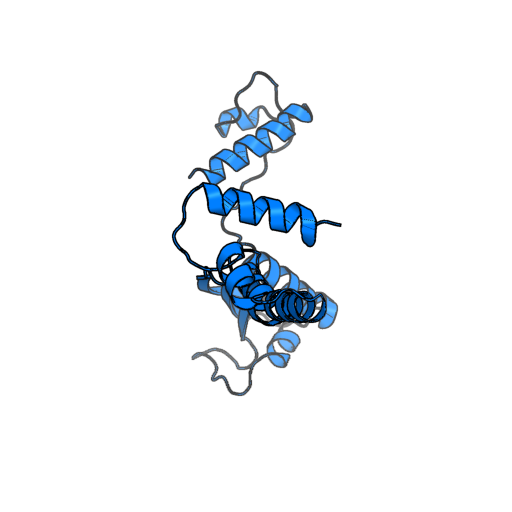57 THR A N 1
ATOM 1234 C CA . THR A 1 157 ? -23.440 -5.188 27.734 1.00 94.88 157 THR A CA 1
ATOM 1235 C C . THR A 1 157 ? -22.815 -5.929 28.914 1.00 94.88 157 THR A C 1
ATOM 1237 O O . THR A 1 157 ? -23.519 -6.372 29.823 1.00 94.88 157 THR A O 1
ATOM 1240 N N . GLN A 1 158 ? -21.488 -6.064 28.929 1.00 94.94 158 GLN A N 1
ATOM 1241 C CA . GLN A 1 158 ? -20.788 -6.732 30.017 1.00 94.94 158 GLN A CA 1
ATOM 1242 C C . GLN A 1 158 ? -20.809 -5.911 31.313 1.00 94.94 158 GLN A C 1
ATOM 1244 O O . GLN A 1 158 ? -21.025 -6.483 32.378 1.00 94.94 158 GLN A O 1
ATOM 1249 N N . LEU A 1 159 ? -20.662 -4.585 31.245 1.00 93.69 159 LEU A N 1
ATOM 1250 C CA . LEU A 1 159 ? -20.773 -3.702 32.412 1.00 93.69 159 LEU A CA 1
ATOM 1251 C C . LEU A 1 159 ? -22.164 -3.793 33.059 1.00 93.69 159 LEU A C 1
ATOM 1253 O O . LEU A 1 159 ? -22.266 -3.888 34.282 1.00 93.69 159 LEU A O 1
ATOM 1257 N N . GLN A 1 160 ? -23.226 -3.846 32.247 1.00 94.31 160 GLN A N 1
ATOM 1258 C CA . GLN A 1 160 ? -24.596 -4.056 32.734 1.00 94.31 160 GLN A CA 1
ATOM 1259 C C . GLN A 1 160 ? -24.741 -5.407 33.443 1.00 94.31 160 GLN A C 1
ATOM 1261 O O . GLN A 1 160 ? -25.275 -5.473 34.549 1.00 94.31 160 GLN A O 1
ATOM 1266 N N . LYS A 1 161 ? -24.218 -6.487 32.846 1.00 94.12 161 LYS A N 1
ATOM 1267 C CA . LYS A 1 161 ? -24.233 -7.832 33.453 1.00 94.12 161 LYS A CA 1
ATOM 1268 C C . LYS A 1 161 ? -23.448 -7.902 34.763 1.00 94.12 161 LYS A C 1
ATOM 1270 O O . LYS A 1 161 ? -23.827 -8.658 35.651 1.00 94.12 161 LYS A O 1
ATOM 1275 N N . SER A 1 162 ? -22.391 -7.106 34.892 1.00 94.25 162 SER A N 1
ATOM 1276 C CA . SER A 1 162 ? -21.583 -6.995 36.110 1.00 94.25 162 SER A CA 1
ATOM 1277 C C . SER A 1 162 ? -22.210 -6.100 37.191 1.00 94.25 162 SER A C 1
ATOM 1279 O O . SER A 1 162 ? -21.608 -5.923 38.247 1.00 94.25 162 SER A O 1
ATOM 1281 N N . GLY A 1 163 ? -23.407 -5.545 36.962 1.00 93.69 163 GLY A N 1
ATOM 1282 C CA . GLY A 1 163 ? -24.165 -4.792 37.964 1.00 93.69 163 GLY A CA 1
ATOM 1283 C C . GLY A 1 163 ? -23.958 -3.276 37.947 1.00 93.69 163 GLY A C 1
ATOM 1284 O O . GLY A 1 163 ? -24.374 -2.604 38.890 1.00 93.69 163 GLY A O 1
ATOM 1285 N N . ILE A 1 164 ? -23.348 -2.706 36.900 1.00 92.94 164 ILE A N 1
ATOM 1286 C CA . ILE A 1 164 ? -23.277 -1.245 36.753 1.00 92.94 164 ILE A CA 1
ATOM 1287 C C . ILE A 1 164 ? -24.661 -0.702 36.380 1.00 92.94 164 ILE A C 1
ATOM 1289 O O . ILE A 1 164 ? -25.182 -0.998 35.305 1.00 92.94 164 ILE A O 1
ATOM 1293 N N . ALA A 1 165 ? -25.234 0.114 37.273 1.00 86.50 165 ALA A N 1
ATOM 1294 C CA . ALA A 1 165 ? -26.608 0.609 37.173 1.00 86.50 165 ALA A CA 1
ATOM 1295 C C . ALA A 1 165 ? -26.863 1.497 35.941 1.00 86.50 165 ALA A C 1
ATOM 1297 O O . ALA A 1 165 ? -27.886 1.329 35.283 1.00 86.50 165 ALA A O 1
ATOM 1298 N N . ASP A 1 166 ? -25.933 2.398 35.602 1.00 91.00 166 ASP A N 1
ATOM 1299 C CA . ASP A 1 166 ? -26.019 3.247 34.405 1.00 91.00 166 ASP A CA 1
ATOM 1300 C C . ASP A 1 166 ? -24.774 3.095 33.521 1.00 91.00 166 ASP A C 1
ATOM 1302 O O . ASP A 1 166 ? -23.917 3.976 33.398 1.00 91.00 166 ASP A O 1
ATOM 1306 N N . ALA A 1 167 ? -24.645 1.911 32.920 1.00 90.38 167 ALA A N 1
ATOM 1307 C CA . ALA A 1 167 ? -23.546 1.619 32.006 1.00 90.38 167 ALA A CA 1
ATOM 1308 C C . ALA A 1 167 ? -23.550 2.548 30.780 1.00 90.38 167 ALA A C 1
ATOM 1310 O O . ALA A 1 167 ? -22.485 2.870 30.269 1.00 90.38 167 ALA A O 1
ATOM 1311 N N . SER A 1 168 ? -24.717 3.006 30.318 1.00 88.25 168 SER A N 1
ATOM 1312 C CA . SER A 1 168 ? -24.821 3.914 29.171 1.00 88.25 168 SER A CA 1
ATOM 1313 C C . SER A 1 168 ? -24.208 5.281 29.486 1.00 88.25 168 SER A C 1
ATOM 1315 O O . SER A 1 168 ? -23.409 5.789 28.699 1.00 88.25 168 SER A O 1
ATOM 1317 N N . GLN A 1 169 ? -24.523 5.857 30.653 1.00 89.25 169 GLN A N 1
ATOM 1318 C CA . GLN A 1 169 ? -23.936 7.121 31.100 1.00 89.25 169 GLN A CA 1
ATOM 1319 C C . GLN A 1 169 ? -22.426 6.990 31.334 1.00 89.25 169 GLN A C 1
ATOM 1321 O O . GLN A 1 169 ? -21.667 7.878 30.943 1.00 89.25 169 GLN A O 1
ATOM 1326 N N . LEU A 1 170 ? -21.973 5.872 31.912 1.00 87.19 170 LEU A N 1
ATOM 1327 C CA . LEU A 1 170 ? -20.545 5.600 32.087 1.00 87.19 170 LEU A CA 1
ATOM 1328 C C . LEU A 1 170 ? -19.815 5.503 30.737 1.00 87.19 170 LEU A C 1
ATOM 1330 O O . LEU A 1 170 ? -18.783 6.141 30.553 1.00 87.19 170 LEU A O 1
ATOM 1334 N N . MET A 1 171 ? -20.364 4.764 29.770 1.00 89.06 171 MET A N 1
ATOM 1335 C CA . MET A 1 171 ? -19.784 4.641 28.427 1.00 89.06 171 MET A CA 1
ATOM 1336 C C . MET A 1 171 ? -19.735 5.990 27.701 1.00 89.06 171 MET A C 1
ATOM 1338 O O . MET A 1 171 ? -18.723 6.305 27.079 1.00 89.06 171 MET A O 1
ATOM 1342 N N . ALA A 1 172 ? -20.776 6.818 27.827 1.00 86.12 172 ALA A N 1
ATOM 1343 C CA . ALA A 1 172 ? -20.784 8.173 27.278 1.00 86.12 172 ALA A CA 1
ATOM 1344 C C . ALA A 1 172 ? -19.737 9.081 27.947 1.00 86.12 172 ALA A C 1
ATOM 1346 O O . ALA A 1 172 ? -19.118 9.900 27.275 1.00 86.12 172 ALA A O 1
ATOM 1347 N N . SER A 1 173 ? -19.491 8.920 29.251 1.00 83.62 173 SER A N 1
ATOM 1348 C CA . SER A 1 173 ? -18.423 9.643 29.952 1.00 83.62 173 SER A CA 1
ATOM 1349 C C . SER A 1 173 ? -17.027 9.219 29.492 1.00 83.62 173 SER A C 1
ATOM 1351 O O . SER A 1 173 ? -16.140 10.066 29.395 1.00 83.62 173 SER A O 1
ATOM 1353 N N . LEU A 1 174 ? -16.816 7.919 29.268 1.00 82.19 174 LEU A N 1
ATOM 1354 C CA . LEU A 1 174 ? -15.505 7.361 28.931 1.00 82.19 174 LEU A CA 1
ATOM 1355 C C . LEU A 1 174 ? -15.153 7.530 27.450 1.00 82.19 174 LEU A C 1
ATOM 1357 O O . LEU A 1 174 ? -13.995 7.783 27.139 1.00 82.19 174 LEU A O 1
ATOM 1361 N N . PHE A 1 175 ? -16.133 7.396 26.552 1.00 82.38 175 PHE A N 1
ATOM 1362 C CA . PHE A 1 175 ? -15.913 7.296 25.103 1.00 82.38 175 PHE A CA 1
ATOM 1363 C C . PHE A 1 175 ? -16.759 8.272 24.262 1.00 82.38 175 PHE A C 1
ATOM 1365 O O . PHE A 1 175 ? -16.670 8.241 23.036 1.00 82.38 175 PHE A O 1
ATOM 1372 N N . GLY A 1 176 ? -17.609 9.101 24.879 1.00 76.88 176 GLY A N 1
ATOM 1373 C CA . GLY A 1 176 ? -18.475 10.057 24.178 1.00 76.88 176 GLY A CA 1
ATOM 1374 C C . GLY A 1 176 ? -17.792 11.384 23.826 1.00 76.88 176 GLY A C 1
ATOM 1375 O O . GLY A 1 176 ? -16.746 11.734 24.365 1.00 76.88 176 GLY A O 1
ATOM 1376 N N . ASP A 1 177 ? -18.424 12.148 22.931 1.00 66.62 177 ASP A N 1
ATOM 1377 C CA . ASP A 1 177 ? -17.918 13.413 22.363 1.00 66.62 177 ASP A CA 1
ATOM 1378 C C . ASP A 1 177 ? -18.174 14.639 23.264 1.00 66.62 177 ASP A C 1
ATOM 1380 O O . ASP A 1 177 ? -18.529 15.730 22.817 1.00 66.62 177 ASP A O 1
ATOM 1384 N N . SER A 1 178 ? -18.057 14.472 24.580 1.00 54.91 178 SER A N 1
ATOM 1385 C CA . SER A 1 178 ? -18.323 15.530 25.559 1.00 54.91 178 SER A CA 1
ATOM 1386 C C . SER A 1 178 ? -17.162 16.524 25.671 1.00 54.91 178 SER A C 1
ATOM 1388 O O . SER A 1 178 ? -16.662 16.753 26.758 1.00 54.91 178 SER A O 1
ATOM 1390 N N . GLY A 1 179 ? -16.782 17.154 24.552 1.00 51.69 179 GLY A N 1
ATOM 1391 C CA . GLY A 1 179 ? -15.862 18.291 24.483 1.00 51.69 179 GLY A CA 1
ATOM 1392 C C . GLY A 1 179 ? -14.448 17.970 24.972 1.00 51.69 179 GLY A C 1
ATOM 1393 O O . GLY A 1 179 ? -14.221 17.799 26.159 1.00 51.69 179 GLY A O 1
ATOM 1394 N N . ARG A 1 180 ? -13.466 17.964 24.063 1.00 52.03 180 ARG A N 1
ATOM 1395 C CA . ARG A 1 180 ? -12.035 17.766 24.366 1.00 52.03 180 ARG A CA 1
ATOM 1396 C C . ARG A 1 180 ? -11.534 18.701 25.483 1.00 52.03 180 ARG A C 1
ATOM 1398 O O . ARG A 1 180 ? -11.046 19.794 25.214 1.00 52.03 180 ARG A O 1
ATOM 1405 N N . ILE A 1 181 ? -11.630 18.251 26.727 1.00 59.34 181 ILE A N 1
ATOM 1406 C CA . ILE A 1 181 ? -10.943 18.803 27.892 1.00 59.34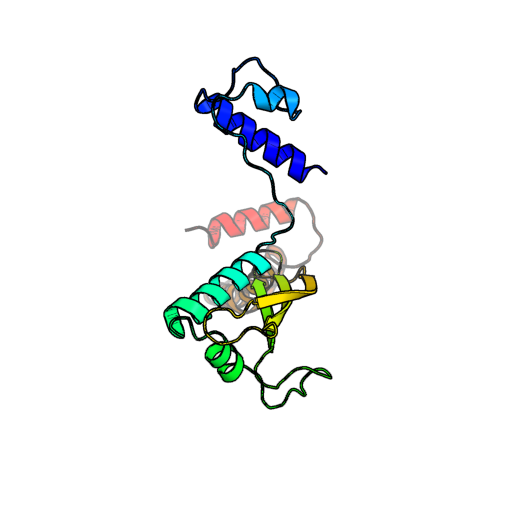 181 ILE A CA 1
ATOM 1407 C C . ILE A 1 181 ? -9.776 17.851 28.165 1.00 59.34 181 ILE A C 1
ATOM 1409 O O . ILE A 1 181 ? -9.959 16.634 28.153 1.00 59.34 181 ILE A O 1
ATOM 1413 N N . ASP A 1 182 ? -8.575 18.381 28.404 1.00 59.41 182 ASP A N 1
ATOM 1414 C CA . ASP A 1 182 ? -7.331 17.604 28.563 1.00 59.41 182 ASP A CA 1
ATOM 1415 C C . ASP A 1 182 ? -7.426 16.456 29.594 1.00 59.41 182 ASP A C 1
ATOM 1417 O O . ASP A 1 182 ? -6.740 15.441 29.475 1.00 59.41 182 ASP A O 1
ATOM 1421 N N . THR A 1 183 ? -8.326 16.556 30.576 1.00 60.25 183 THR A N 1
ATOM 1422 C CA . THR A 1 183 ? -8.619 15.493 31.552 1.00 60.25 183 THR A CA 1
ATOM 1423 C C . THR A 1 183 ? -9.269 14.250 30.935 1.00 60.25 183 THR A C 1
ATOM 1425 O O . THR A 1 183 ? -9.032 13.139 31.406 1.00 60.25 183 THR A O 1
ATOM 1428 N N . GLN A 1 184 ? -10.049 14.393 29.864 1.00 66.50 184 GLN A N 1
ATOM 1429 C CA . GLN A 1 184 ? -10.741 13.285 29.199 1.00 66.50 184 GLN A CA 1
ATOM 1430 C C . GLN A 1 184 ? -9.787 12.453 28.328 1.00 66.50 184 GLN A C 1
ATOM 1432 O O . GLN A 1 184 ? -9.930 11.235 28.244 1.00 66.50 184 GLN A O 1
ATOM 1437 N N . ALA A 1 185 ? -8.746 13.081 27.767 1.00 66.38 185 ALA A N 1
ATOM 1438 C CA . ALA A 1 185 ? -7.669 12.377 27.068 1.00 66.38 185 ALA A CA 1
ATOM 1439 C C . ALA A 1 185 ? -6.893 11.438 28.011 1.00 66.38 185 ALA A C 1
ATOM 1441 O O . ALA A 1 185 ? -6.568 10.311 27.636 1.00 66.38 185 ALA A O 1
ATOM 1442 N N . VAL A 1 186 ? -6.665 11.865 29.260 1.00 71.94 186 VAL A N 1
ATOM 1443 C CA . VAL A 1 186 ? -6.036 11.032 30.299 1.00 71.94 186 VAL A CA 1
ATOM 1444 C C . VAL A 1 186 ? -6.929 9.847 30.680 1.00 71.94 186 VAL A C 1
ATOM 1446 O O . VAL A 1 186 ? -6.432 8.732 30.818 1.00 71.94 186 VAL A O 1
ATOM 1449 N N . LEU A 1 187 ? -8.243 10.053 30.808 1.00 73.00 187 LEU A N 1
ATOM 1450 C CA . LEU A 1 187 ? -9.194 8.977 31.120 1.00 73.00 187 LEU A CA 1
ATOM 1451 C C . LEU A 1 187 ? -9.298 7.943 29.990 1.00 73.00 187 LEU A C 1
ATOM 1453 O O . LEU A 1 187 ? -9.308 6.742 30.263 1.00 73.00 187 LEU A O 1
ATOM 1457 N N . LEU A 1 188 ? -9.309 8.389 28.730 1.00 71.88 188 LEU A N 1
ATOM 1458 C CA . LEU A 1 188 ? -9.248 7.512 27.556 1.00 71.88 188 LEU A CA 1
ATOM 1459 C C . LEU A 1 188 ? -7.960 6.684 27.548 1.00 71.88 188 LEU A C 1
ATOM 1461 O O . LEU A 1 188 ? -8.006 5.467 27.368 1.00 71.88 188 LEU A O 1
ATOM 1465 N N . GLN A 1 189 ? -6.819 7.327 27.810 1.00 75.25 189 GLN A N 1
ATOM 1466 C CA . GLN A 1 189 ? -5.532 6.645 27.902 1.00 75.25 189 GLN A CA 1
ATOM 1467 C C . GLN A 1 189 ? -5.515 5.611 29.037 1.00 75.25 189 GLN A C 1
ATOM 1469 O O . GLN A 1 189 ? -5.079 4.481 28.827 1.00 75.25 189 GLN A O 1
ATOM 1474 N N . GLN A 1 190 ? -6.008 5.958 30.229 1.00 79.31 190 GLN A N 1
ATOM 1475 C CA . GLN A 1 190 ? -6.074 5.026 31.360 1.00 79.31 190 GLN A CA 1
ATOM 1476 C C . GLN A 1 190 ? -7.004 3.848 31.079 1.00 79.31 190 GLN A C 1
ATOM 1478 O O . GLN A 1 190 ? -6.657 2.714 31.392 1.00 79.31 190 GLN A O 1
ATOM 1483 N N . THR A 1 191 ? -8.147 4.099 30.445 1.00 78.69 191 THR A N 1
ATOM 1484 C CA . THR A 1 191 ? -9.108 3.054 30.079 1.00 78.69 191 THR A CA 1
ATOM 1485 C C . THR A 1 191 ? -8.497 2.091 29.063 1.00 78.69 191 THR A C 1
ATOM 1487 O O . THR A 1 191 ? -8.593 0.879 29.235 1.00 78.69 191 THR A O 1
ATOM 1490 N N . ALA A 1 192 ? -7.789 2.610 28.054 1.00 78.69 192 ALA A N 1
ATOM 1491 C CA . ALA A 1 192 ? -7.047 1.783 27.107 1.00 78.69 192 ALA A CA 1
ATOM 1492 C C . ALA A 1 192 ? -5.985 0.917 27.798 1.00 78.69 192 ALA A C 1
ATOM 1494 O O . ALA A 1 192 ? -5.923 -0.288 27.558 1.00 78.69 192 ALA A O 1
ATOM 1495 N N . LEU A 1 193 ? -5.198 1.506 28.702 1.00 79.56 193 LEU A N 1
ATOM 1496 C CA . LEU A 1 193 ? -4.142 0.798 29.427 1.00 79.56 193 LEU A CA 1
ATOM 1497 C C . LEU A 1 193 ? -4.667 -0.244 30.422 1.00 79.56 193 LEU A C 1
ATOM 1499 O O . LEU A 1 193 ? -4.003 -1.248 30.637 1.00 79.56 193 LEU A O 1
ATOM 1503 N N . GLN A 1 194 ? -5.815 -0.005 31.052 1.00 80.38 194 GLN A N 1
ATOM 1504 C CA . GLN A 1 194 ? -6.333 -0.882 32.107 1.00 80.38 194 GLN A CA 1
ATOM 1505 C C . GLN A 1 194 ? -7.275 -1.967 31.586 1.00 80.38 194 GLN A C 1
ATOM 1507 O O . GLN A 1 194 ? -7.404 -3.002 32.234 1.00 80.38 194 GLN A O 1
ATOM 1512 N N . LEU A 1 195 ? -7.963 -1.727 30.464 1.00 74.19 195 LEU A N 1
ATOM 1513 C CA . LEU A 1 195 ? -9.007 -2.629 29.965 1.00 74.19 195 LEU A CA 1
ATOM 1514 C C . LEU A 1 195 ? -8.678 -3.292 28.625 1.00 74.19 195 LEU A C 1
ATOM 1516 O O . LEU A 1 195 ? -9.257 -4.336 28.332 1.00 74.19 195 LEU A O 1
ATOM 1520 N N . PHE A 1 196 ? -7.810 -2.697 27.799 1.00 73.44 196 PHE A N 1
ATOM 1521 C CA . PHE A 1 196 ? -7.578 -3.162 26.423 1.00 73.44 196 PHE A CA 1
ATOM 1522 C C . PHE A 1 196 ? -6.131 -3.564 26.123 1.00 73.44 196 PHE A C 1
ATOM 1524 O O . PHE A 1 196 ? -5.891 -4.232 25.118 1.00 73.44 196 PHE A O 1
ATOM 1531 N N . MET A 1 197 ? -5.176 -3.194 26.976 1.00 67.44 197 MET A N 1
ATOM 1532 C CA . MET A 1 197 ? -3.824 -3.750 26.937 1.00 67.44 197 MET A CA 1
ATOM 1533 C C . MET A 1 197 ? -3.784 -5.089 27.699 1.00 67.44 197 MET A C 1
ATOM 1535 O O . MET A 1 197 ? -4.400 -5.167 28.764 1.00 67.44 197 MET A O 1
ATOM 1539 N N . PRO A 1 198 ? -3.106 -6.126 27.166 1.00 47.28 198 PRO A N 1
ATOM 1540 C CA . PRO A 1 198 ? -2.942 -7.417 27.840 1.00 47.28 198 PRO A CA 1
ATOM 1541 C C . PRO A 1 198 ? -2.182 -7.330 29.168 1.00 47.28 198 PRO A C 1
ATOM 1543 O O . PRO A 1 198 ? -1.267 -6.479 29.273 1.00 47.28 198 PRO A O 1
#

Organism: NCBI:txid158836

Sequence (198 aa):
EIFRRRMFEAIAIVWKAMGWHPQDEDFASRKQQEKSVVPVPEIQMEWDEASCGQLVWLYNEAISHFGGQTEAFFASLARPDRAPEPGVQPGRALRVASIDIGGGTTDMAITHYQLDDGSGNNVKITPQLLFREGFKVAGDDTLLDVIQRYVLPALQTQLQKSGIADASQLMASLFGDSGRIDTQAVLLQQTALQLFMP